Protein AF-A0A0F8ZBX7-F1 (afdb_monomer_lite)

Structure (mmCIF, N/CA/C/O backbone):
data_AF-A0A0F8ZBX7-F1
#
_entry.id   AF-A0A0F8ZBX7-F1
#
loop_
_atom_site.group_PDB
_atom_site.id
_atom_site.type_symbol
_atom_site.label_atom_id
_atom_site.label_alt_id
_atom_site.label_comp_id
_atom_site.label_asym_id
_atom_site.label_entity_id
_atom_site.label_seq_id
_atom_site.pdbx_PDB_ins_code
_atom_site.Cartn_x
_atom_site.Cartn_y
_atom_site.Cartn_z
_atom_site.occupancy
_atom_site.B_iso_or_equiv
_atom_site.auth_seq_id
_atom_site.auth_comp_id
_atom_site.auth_asym_id
_atom_site.auth_atom_id
_atom_site.pdbx_PDB_model_num
ATOM 1 N N . MET A 1 1 ? 15.650 55.118 5.422 1.00 37.81 1 MET A N 1
ATOM 2 C CA . MET A 1 1 ? 15.146 54.412 4.224 1.00 37.81 1 MET A CA 1
ATOM 3 C C . MET A 1 1 ? 16.371 54.040 3.400 1.00 37.81 1 MET A C 1
ATOM 5 O O . MET A 1 1 ? 16.973 54.941 2.852 1.00 37.81 1 MET A O 1
ATOM 9 N N . GLY A 1 2 ? 16.909 52.827 3.375 1.00 43.34 2 GLY A N 1
ATOM 10 C CA . GLY A 1 2 ? 16.413 51.526 3.805 1.00 43.34 2 GLY A CA 1
ATOM 11 C C . GLY A 1 2 ? 16.625 50.539 2.659 1.00 43.34 2 GLY A C 1
ATOM 12 O O . GLY A 1 2 ? 15.834 50.558 1.728 1.00 43.34 2 GLY A O 1
ATOM 13 N N . ASN A 1 3 ? 17.680 49.725 2.726 1.00 40.03 3 ASN A N 1
ATOM 14 C CA . ASN A 1 3 ? 17.620 48.307 2.374 1.00 40.03 3 ASN A CA 1
ATOM 15 C C . ASN A 1 3 ? 18.890 47.604 2.866 1.00 40.03 3 ASN A C 1
ATOM 17 O O . ASN A 1 3 ? 19.997 48.065 2.610 1.00 40.03 3 ASN A O 1
ATOM 21 N N . ILE A 1 4 ? 18.680 46.540 3.634 1.00 46.84 4 ILE A N 1
ATOM 22 C CA . ILE A 1 4 ? 19.690 45.673 4.238 1.00 46.84 4 ILE A CA 1
ATOM 23 C C . ILE A 1 4 ? 19.668 44.386 3.416 1.00 46.84 4 ILE A C 1
ATOM 25 O O . ILE A 1 4 ? 18.599 43.796 3.248 1.00 46.84 4 ILE A O 1
ATOM 29 N N . ASP A 1 5 ? 20.826 43.993 2.892 1.00 52.50 5 ASP A N 1
ATOM 30 C CA . ASP A 1 5 ? 21.006 42.771 2.115 1.00 52.50 5 ASP A CA 1
ATOM 31 C C . ASP A 1 5 ? 21.061 41.540 3.028 1.00 52.50 5 ASP A C 1
ATOM 33 O O . ASP A 1 5 ? 21.755 41.497 4.043 1.00 52.50 5 ASP A O 1
ATOM 37 N N . LEU A 1 6 ? 20.311 40.510 2.642 1.00 52.66 6 LEU A N 1
ATOM 38 C CA . LEU A 1 6 ? 20.063 39.281 3.402 1.00 52.66 6 LEU A CA 1
ATOM 39 C C . LEU A 1 6 ? 21.233 38.271 3.339 1.00 52.66 6 LEU A C 1
ATOM 41 O O . LEU A 1 6 ? 21.027 37.080 3.562 1.00 52.66 6 LEU A O 1
ATOM 45 N N . CYS A 1 7 ? 22.447 38.725 3.017 1.00 49.72 7 CYS A N 1
ATOM 46 C CA . CYS A 1 7 ? 23.651 37.885 2.968 1.00 49.72 7 CYS A CA 1
ATOM 47 C C . CYS A 1 7 ? 24.575 38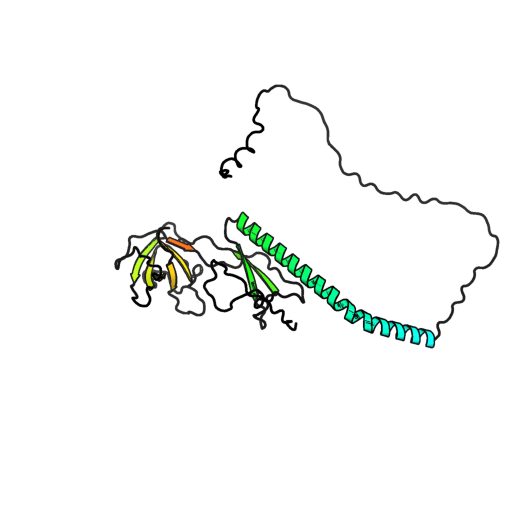.072 4.187 1.00 49.72 7 CYS A C 1
ATOM 49 O O . CYS A 1 7 ? 25.354 37.174 4.480 1.00 49.72 7 CYS A O 1
ATOM 51 N N . ASP A 1 8 ? 24.410 39.143 4.972 1.00 47.00 8 ASP A N 1
ATOM 52 C CA . ASP A 1 8 ? 25.282 39.459 6.122 1.00 47.00 8 ASP A CA 1
ATOM 53 C C . ASP A 1 8 ? 24.874 38.783 7.450 1.00 47.00 8 ASP A C 1
ATOM 55 O O . ASP A 1 8 ? 25.489 39.025 8.489 1.00 47.00 8 ASP A O 1
ATOM 59 N N . LEU A 1 9 ? 23.840 37.928 7.465 1.00 48.97 9 LEU A N 1
ATOM 60 C CA . LEU A 1 9 ? 23.312 37.339 8.712 1.00 48.97 9 LEU A CA 1
ATOM 61 C C . LEU A 1 9 ? 23.615 35.844 8.913 1.00 48.97 9 LEU A C 1
ATOM 63 O O . LEU A 1 9 ? 23.106 35.250 9.863 1.00 48.97 9 LEU A O 1
ATOM 67 N N . LEU A 1 10 ? 24.446 35.231 8.062 1.00 49.19 10 LEU A N 1
ATOM 68 C CA . LEU A 1 10 ? 24.830 33.814 8.187 1.00 49.19 10 LEU A CA 1
ATOM 69 C C . LEU A 1 10 ? 26.327 33.566 8.443 1.00 49.19 10 LEU A C 1
ATOM 71 O O . LEU A 1 10 ? 26.709 32.414 8.638 1.00 49.19 10 LEU A O 1
ATOM 75 N N . ASP A 1 11 ? 27.142 34.617 8.570 1.00 48.16 11 ASP A N 1
ATOM 76 C CA . ASP A 1 11 ? 28.596 34.495 8.776 1.00 48.16 11 ASP A CA 1
ATOM 77 C C . ASP A 1 11 ? 29.058 34.548 10.245 1.00 48.16 11 ASP A C 1
ATOM 79 O O . ASP A 1 11 ? 30.253 34.522 10.511 1.00 48.16 11 ASP A O 1
ATOM 83 N N . ASN A 1 12 ? 28.151 34.552 11.234 1.00 48.69 12 ASN A N 1
ATOM 84 C CA . ASN A 1 12 ? 28.529 34.791 12.639 1.00 48.69 12 ASN A CA 1
ATOM 85 C C . ASN A 1 12 ? 28.296 33.623 13.619 1.00 48.69 12 ASN A C 1
ATOM 87 O O . ASN A 1 12 ? 28.062 33.842 14.806 1.00 48.69 12 ASN A O 1
ATOM 91 N N . ALA A 1 13 ? 28.353 32.371 13.156 1.00 41.78 13 ALA A N 1
ATOM 92 C CA . ALA A 1 13 ? 28.231 31.211 14.055 1.00 41.78 13 ALA A CA 1
ATOM 93 C C . ALA A 1 13 ? 29.184 30.047 13.735 1.00 41.78 13 ALA A C 1
ATOM 95 O O . ALA A 1 13 ? 28.889 28.903 14.090 1.00 41.78 13 ALA A O 1
ATOM 96 N N . ARG A 1 14 ? 30.316 30.309 13.064 1.00 45.19 14 ARG A N 1
ATOM 97 C CA . ARG A 1 14 ? 31.284 29.257 12.700 1.00 45.19 14 ARG A CA 1
ATOM 98 C C . ARG A 1 14 ? 32.698 29.410 13.267 1.00 45.19 14 ARG A C 1
ATOM 100 O O . ARG A 1 14 ? 33.498 28.503 13.067 1.00 45.19 14 ARG A O 1
ATOM 107 N N . ASP A 1 15 ? 32.957 30.443 14.064 1.00 46.38 15 ASP A N 1
ATOM 108 C CA . ASP A 1 15 ? 34.272 30.682 14.664 1.00 46.38 15 ASP A CA 1
ATOM 109 C C . ASP A 1 15 ? 34.220 30.599 16.192 1.00 46.38 15 ASP A C 1
ATOM 111 O O . ASP A 1 15 ? 34.134 31.605 16.893 1.00 46.38 15 ASP A O 1
ATOM 115 N N . ALA A 1 16 ? 34.296 29.378 16.719 1.00 41.84 16 ALA A N 1
ATOM 116 C CA . ALA A 1 16 ? 34.841 29.142 18.049 1.00 41.84 16 ALA A CA 1
ATOM 117 C C . ALA A 1 16 ? 35.387 27.709 18.144 1.00 41.84 16 ALA A C 1
ATOM 119 O O . ALA A 1 16 ? 34.642 26.738 18.051 1.00 41.84 16 ALA A O 1
ATOM 120 N N . GLU A 1 17 ? 36.699 27.636 18.382 1.00 40.94 17 GLU A N 1
ATOM 121 C CA . GLU A 1 17 ? 37.431 26.515 18.991 1.00 40.94 17 GLU A CA 1
ATOM 122 C C . GLU A 1 17 ? 38.042 25.455 18.063 1.00 40.94 17 GLU A C 1
ATOM 124 O O . GLU A 1 17 ? 37.729 24.267 18.087 1.00 40.94 17 GLU A O 1
ATOM 129 N N . GLY A 1 18 ? 39.072 25.893 17.334 1.00 38.16 18 GLY A N 1
ATOM 130 C CA . GLY A 1 18 ? 40.263 25.082 17.098 1.00 38.16 18 GLY A CA 1
ATOM 131 C C . GLY A 1 18 ? 41.453 25.645 17.881 1.00 38.16 18 GLY A C 1
ATOM 132 O O . GLY A 1 18 ? 41.981 26.690 17.516 1.00 38.16 18 GLY A O 1
ATOM 133 N N . ALA A 1 19 ? 41.912 24.940 18.918 1.00 39.97 19 ALA A N 1
ATOM 134 C CA . ALA A 1 19 ? 43.270 25.076 19.448 1.00 39.97 19 ALA A CA 1
ATOM 135 C C . ALA A 1 19 ? 43.780 23.702 19.914 1.00 39.97 19 ALA A C 1
ATOM 137 O O . ALA A 1 19 ? 43.113 22.974 20.643 1.00 39.97 19 ALA A O 1
ATOM 138 N N . LYS A 1 20 ? 44.954 23.346 19.394 1.00 39.19 20 LYS A N 1
ATOM 139 C CA . LYS A 1 20 ? 45.597 22.030 19.303 1.00 39.19 20 LYS A CA 1
ATOM 140 C C . LYS A 1 20 ? 47.033 22.157 19.829 1.00 39.19 20 LYS A C 1
ATOM 142 O O . LYS A 1 20 ? 47.646 23.188 19.577 1.00 39.19 20 LYS A O 1
ATOM 147 N N . GLY A 1 21 ? 47.563 21.067 20.398 1.00 37.75 21 GLY A N 1
ATOM 148 C CA . GLY A 1 21 ? 48.988 20.856 20.745 1.00 37.75 21 GLY A CA 1
ATOM 149 C C . GLY A 1 21 ? 49.337 21.284 22.178 1.00 37.75 21 GLY A C 1
ATOM 150 O O . GLY A 1 21 ? 48.880 22.331 22.606 1.00 37.75 21 GLY A O 1
ATOM 151 N N . ASP A 1 22 ? 50.063 20.540 23.019 1.00 37.56 22 ASP A N 1
ATOM 152 C CA . ASP A 1 22 ? 51.100 19.522 22.799 1.00 37.56 22 ASP A CA 1
ATOM 153 C C . ASP A 1 22 ? 51.126 18.475 23.947 1.00 37.56 22 ASP A C 1
ATOM 155 O O . ASP A 1 22 ? 50.668 18.747 25.055 1.00 37.56 22 ASP A O 1
ATOM 159 N N . GLY A 1 23 ? 51.637 17.260 23.681 1.00 37.56 23 GLY A N 1
ATOM 160 C CA . GLY A 1 23 ? 51.857 16.182 24.679 1.00 37.56 23 GLY A CA 1
ATOM 161 C C . GLY A 1 23 ? 53.173 16.343 25.469 1.00 37.56 23 GLY A C 1
ATOM 162 O O . GLY A 1 23 ? 53.695 17.453 25.513 1.00 37.56 23 GLY A O 1
ATOM 163 N N . PRO A 1 24 ? 53.827 15.269 25.978 1.00 61.34 24 PRO A N 1
ATOM 164 C CA . PRO A 1 24 ? 53.381 13.897 26.283 1.00 61.34 24 PRO A CA 1
ATOM 165 C C . PRO A 1 24 ? 53.812 13.419 27.715 1.00 61.34 24 PRO A C 1
ATOM 167 O O . PRO A 1 24 ? 54.246 14.213 28.542 1.00 61.34 24 PRO A O 1
ATOM 170 N N . ILE A 1 25 ? 53.825 12.087 27.926 1.00 40.91 25 ILE A N 1
ATOM 171 C CA . ILE A 1 25 ? 54.633 11.278 28.883 1.00 40.91 25 ILE A CA 1
ATOM 172 C C . ILE A 1 25 ? 53.918 10.776 30.174 1.00 40.91 25 ILE A C 1
ATOM 174 O O . ILE A 1 25 ? 53.358 11.540 30.947 1.00 40.91 25 ILE A O 1
ATOM 178 N N . PHE A 1 26 ? 54.074 9.457 30.396 1.00 32.72 26 PHE A N 1
ATOM 179 C CA . PHE A 1 26 ? 53.850 8.614 31.591 1.00 32.72 26 PHE A CA 1
ATOM 180 C C . PHE A 1 26 ? 52.459 7.981 31.820 1.00 32.72 26 PHE A C 1
ATOM 182 O O . PHE A 1 26 ? 51.495 8.612 32.235 1.00 32.72 26 PHE A O 1
ATOM 189 N N . ALA A 1 27 ? 52.413 6.660 31.610 1.00 36.94 27 ALA A N 1
ATOM 190 C CA . ALA A 1 27 ? 51.566 5.715 32.346 1.00 36.94 27 ALA A CA 1
ATOM 191 C C . ALA A 1 27 ? 52.232 5.373 33.706 1.00 36.94 27 ALA A C 1
ATOM 193 O O . ALA A 1 27 ? 53.393 5.754 33.878 1.00 36.94 27 ALA A O 1
ATOM 194 N N . PRO A 1 28 ? 51.644 4.538 34.591 1.00 60.28 28 PRO A N 1
ATOM 195 C CA . PRO A 1 28 ? 50.258 4.074 34.735 1.00 60.28 28 PRO A CA 1
ATOM 196 C C . PRO A 1 28 ? 49.712 4.426 36.147 1.00 60.28 28 PRO A C 1
ATOM 198 O O . PRO A 1 28 ? 50.189 5.358 36.766 1.00 60.28 28 PRO A O 1
ATOM 201 N N . GLU A 1 29 ? 48.725 3.659 36.619 1.00 38.84 29 GLU A N 1
ATOM 202 C CA . GLU A 1 29 ? 48.416 3.298 38.015 1.00 38.84 29 GLU A CA 1
ATOM 203 C C . GLU A 1 29 ? 47.248 3.954 38.797 1.00 38.84 29 GLU A C 1
ATOM 205 O O . GLU A 1 29 ? 47.062 5.161 38.873 1.00 38.84 29 GLU A O 1
ATOM 210 N N . HIS A 1 30 ? 46.482 3.036 39.411 1.00 37.38 30 HIS A N 1
ATOM 211 C CA . HIS A 1 30 ? 45.478 3.166 40.474 1.00 37.38 30 HIS A CA 1
ATOM 212 C C . HIS A 1 30 ? 43.972 3.227 40.133 1.00 37.38 30 HIS A C 1
ATOM 214 O O . HIS A 1 30 ? 43.368 4.267 39.915 1.00 37.38 30 HIS A O 1
ATOM 220 N N . VAL A 1 31 ? 43.369 2.027 40.204 1.00 43.47 31 VAL A N 1
ATOM 221 C CA . VAL A 1 31 ? 42.306 1.644 41.161 1.00 43.47 31 VAL A CA 1
ATOM 222 C C . VAL A 1 31 ? 41.121 2.609 41.311 1.00 43.47 31 VAL A C 1
ATOM 224 O O . VAL A 1 31 ? 41.234 3.667 41.916 1.00 43.47 31 VAL A O 1
ATOM 227 N N . GLY A 1 32 ? 39.924 2.142 40.940 1.00 36.09 32 GLY A N 1
ATOM 228 C CA . GLY A 1 32 ? 38.685 2.763 41.412 1.00 36.09 32 GLY A CA 1
ATOM 229 C C . GLY A 1 32 ? 37.420 2.243 40.742 1.00 36.09 32 GLY A C 1
ATOM 230 O O . GLY A 1 32 ? 36.849 2.913 39.890 1.00 36.09 32 GLY A O 1
ATOM 231 N N . TRP A 1 33 ? 36.958 1.058 41.142 1.00 41.50 33 TRP A N 1
ATOM 232 C CA . TRP A 1 33 ? 35.615 0.568 40.819 1.00 41.50 33 TRP A CA 1
ATOM 233 C C . TRP A 1 33 ? 34.563 1.443 41.517 1.00 41.50 33 TRP A C 1
ATOM 235 O O . TRP A 1 33 ? 34.453 1.416 42.743 1.00 41.50 33 TRP A O 1
ATOM 245 N N . VAL A 1 34 ? 33.767 2.197 40.756 1.00 42.94 34 VAL A N 1
ATOM 246 C CA . VAL A 1 34 ? 32.647 2.986 41.293 1.00 42.94 34 VAL A CA 1
ATOM 247 C C . VAL A 1 34 ? 31.336 2.207 41.159 1.00 42.94 34 VAL A C 1
ATOM 249 O O . VAL A 1 34 ? 30.681 2.192 40.125 1.00 42.94 34 VAL A O 1
ATOM 252 N N . LEU A 1 35 ? 31.031 1.533 42.267 1.00 45.31 35 LEU A N 1
ATOM 253 C CA . LEU A 1 35 ? 29.769 1.514 43.017 1.00 45.31 35 LEU A CA 1
ATOM 254 C C . LEU A 1 35 ? 28.440 1.203 42.300 1.00 45.31 35 LEU A C 1
ATOM 256 O O . LEU A 1 35 ? 27.841 2.005 41.590 1.00 45.31 35 LEU A O 1
ATOM 260 N N . ALA A 1 36 ? 27.926 0.037 42.694 1.00 42.81 36 ALA A N 1
ATOM 261 C CA . ALA A 1 36 ? 26.559 -0.446 42.574 1.00 42.81 36 ALA A CA 1
ATOM 262 C C . ALA A 1 36 ? 25.505 0.447 43.277 1.00 42.81 36 ALA A C 1
ATOM 264 O O . ALA A 1 36 ? 25.799 1.066 44.305 1.00 42.81 36 ALA A O 1
ATOM 265 N N . PRO A 1 37 ? 24.237 0.432 42.821 1.00 50.53 37 PRO A N 1
ATOM 266 C CA . PRO A 1 37 ? 23.120 1.007 43.561 1.00 50.53 37 PRO A CA 1
ATOM 267 C C . PRO A 1 37 ? 22.721 0.089 44.729 1.00 50.53 37 PRO A C 1
ATOM 269 O O . PRO A 1 37 ? 22.253 -1.034 44.544 1.00 50.53 37 PRO A O 1
ATOM 272 N N . THR A 1 38 ? 22.901 0.573 45.958 1.00 49.84 38 THR A N 1
ATOM 273 C CA . THR A 1 38 ? 22.485 -0.122 47.181 1.00 49.84 38 THR A CA 1
ATOM 274 C C . THR A 1 38 ? 20.982 0.048 47.423 1.00 49.84 38 THR A C 1
ATOM 276 O O . THR A 1 38 ? 20.460 1.147 47.608 1.00 49.84 38 THR A O 1
ATOM 279 N N . LEU A 1 39 ? 20.277 -1.086 47.436 1.00 45.25 39 LEU A N 1
ATOM 280 C CA . LEU A 1 39 ? 18.898 -1.245 47.894 1.00 45.25 39 LEU A CA 1
ATOM 281 C C . LEU A 1 39 ? 18.761 -0.779 49.349 1.00 45.25 39 LEU A C 1
ATOM 283 O O . LEU A 1 39 ? 19.237 -1.427 50.281 1.00 45.25 39 LEU A O 1
ATOM 287 N N . ARG A 1 40 ? 18.060 0.336 49.564 1.00 42.91 40 ARG A N 1
ATOM 288 C CA . ARG A 1 40 ? 17.733 0.835 50.903 1.00 42.91 40 ARG A CA 1
ATOM 289 C C . ARG A 1 40 ? 16.463 0.147 51.411 1.00 42.91 40 ARG A C 1
ATOM 291 O O . ARG A 1 40 ? 15.361 0.683 51.315 1.00 42.91 40 ARG A O 1
ATOM 298 N N . ALA A 1 41 ? 16.628 -1.058 51.950 1.00 45.59 41 ALA A N 1
ATOM 299 C CA . ALA A 1 41 ? 15.594 -1.754 52.705 1.00 45.59 41 ALA A CA 1
ATOM 300 C C . ALA A 1 41 ? 15.248 -0.947 53.972 1.00 45.59 41 ALA A C 1
ATOM 302 O O . ALA A 1 41 ? 16.057 -0.808 54.890 1.00 45.59 41 ALA A O 1
ATOM 303 N N . ARG A 1 42 ? 14.037 -0.381 54.022 1.00 48.66 42 ARG A N 1
ATOM 304 C CA . ARG A 1 42 ? 13.466 0.202 55.244 1.00 48.66 42 ARG A CA 1
ATOM 305 C C . ARG A 1 42 ? 13.096 -0.935 56.200 1.00 48.66 42 ARG A C 1
ATOM 307 O O . ARG A 1 42 ? 12.020 -1.511 56.093 1.00 48.66 42 ARG A O 1
ATOM 314 N N . LEU A 1 43 ? 13.988 -1.243 57.138 1.00 51.56 43 LEU A N 1
ATOM 315 C CA . LEU A 1 43 ? 13.692 -2.097 58.287 1.00 51.56 43 LEU A CA 1
ATOM 316 C C . LEU A 1 43 ? 12.728 -1.362 59.225 1.00 51.56 43 LEU A C 1
ATOM 318 O O . LEU A 1 43 ? 13.091 -0.404 59.909 1.00 51.56 43 LEU A O 1
ATOM 322 N N . PHE A 1 44 ? 11.478 -1.810 59.227 1.00 42.25 44 PHE A N 1
ATOM 323 C CA . PHE A 1 44 ? 10.447 -1.372 60.155 1.00 42.25 44 PHE A CA 1
ATOM 324 C C . PHE A 1 44 ? 10.730 -2.014 61.523 1.00 42.25 44 PHE A C 1
ATOM 326 O O . PHE A 1 44 ? 10.589 -3.222 61.705 1.00 42.25 44 PHE A O 1
ATOM 333 N N . ARG A 1 45 ? 11.205 -1.215 62.484 1.00 50.19 45 ARG A N 1
ATOM 334 C CA . ARG A 1 45 ? 11.504 -1.650 63.855 1.00 50.19 45 ARG A CA 1
ATOM 335 C C . ARG A 1 45 ? 10.193 -1.827 64.628 1.00 50.19 45 ARG A C 1
ATOM 337 O O . ARG A 1 45 ? 9.580 -0.847 65.042 1.00 50.19 45 ARG A O 1
ATOM 344 N N . VAL A 1 46 ? 9.783 -3.076 64.835 1.00 50.38 46 VAL A N 1
ATOM 345 C CA . VAL A 1 46 ? 8.687 -3.453 65.739 1.00 50.38 46 VAL A CA 1
ATOM 346 C C . VAL A 1 46 ? 9.158 -3.266 67.184 1.00 50.38 46 VAL A C 1
ATOM 348 O O . VAL A 1 46 ? 10.155 -3.852 67.602 1.00 50.38 46 VAL A O 1
ATOM 351 N N . ARG A 1 47 ? 8.463 -2.413 67.941 1.00 54.56 47 ARG A N 1
ATOM 352 C CA . ARG A 1 47 ? 8.690 -2.182 69.373 1.00 54.56 47 ARG A CA 1
ATOM 353 C C . ARG A 1 47 ? 7.670 -3.001 70.160 1.00 54.56 47 ARG A C 1
ATOM 355 O O . ARG A 1 47 ? 6.480 -2.725 70.077 1.00 54.56 47 ARG A O 1
ATOM 362 N N . ALA A 1 48 ? 8.142 -3.993 70.910 1.00 51.78 48 ALA A N 1
ATOM 363 C CA . ALA A 1 48 ? 7.347 -4.683 71.918 1.00 51.78 48 ALA A CA 1
ATOM 364 C C . ALA A 1 48 ? 7.301 -3.836 73.202 1.00 51.78 48 ALA A C 1
ATOM 366 O O . ALA A 1 48 ? 8.339 -3.357 73.663 1.00 51.78 48 ALA A O 1
ATOM 367 N N . SER A 1 49 ? 6.113 -3.652 73.777 1.00 56.16 49 SER A N 1
ATOM 368 C CA . SER A 1 49 ? 5.922 -3.115 75.128 1.00 56.16 49 SER A CA 1
ATOM 369 C C . SER A 1 49 ? 5.035 -4.064 75.927 1.00 56.16 49 SER A C 1
ATOM 371 O O . SER A 1 49 ? 3.932 -4.393 75.495 1.00 56.16 49 SER A O 1
ATOM 373 N N . THR A 1 50 ? 5.537 -4.496 77.078 1.00 55.75 50 THR A N 1
ATOM 374 C CA . THR A 1 50 ? 4.866 -5.360 78.052 1.00 55.75 50 THR A CA 1
ATOM 375 C C . THR A 1 50 ? 3.947 -4.574 78.996 1.00 55.75 50 THR A C 1
ATOM 377 O O . THR A 1 50 ? 4.264 -3.456 79.388 1.00 55.75 50 THR A O 1
ATOM 380 N N . HIS A 1 51 ? 2.830 -5.231 79.323 1.00 51.06 51 HIS A N 1
ATOM 381 C CA . HIS A 1 51 ? 1.726 -4.993 80.269 1.00 51.06 51 HIS A CA 1
ATOM 382 C C . HIS A 1 51 ? 1.809 -3.918 81.370 1.00 51.06 51 HIS A C 1
ATOM 384 O O . HIS A 1 51 ? 2.828 -3.749 82.035 1.00 51.06 51 HIS A O 1
ATOM 390 N N . PRO A 1 52 ? 0.621 -3.383 81.718 1.00 54.28 52 PRO A N 1
ATOM 391 C CA . PRO A 1 52 ? 0.066 -3.599 83.052 1.00 54.28 52 PRO A CA 1
ATOM 392 C C . PRO A 1 52 ? -1.326 -4.264 83.051 1.00 54.28 52 PRO A C 1
ATOM 394 O O . PRO A 1 52 ? -2.026 -4.338 82.044 1.00 54.28 52 PRO A O 1
ATOM 397 N N . THR A 1 53 ? -1.635 -4.799 84.226 1.00 56.78 53 THR A N 1
ATOM 398 C CA . THR A 1 53 ? -2.710 -5.691 84.673 1.00 56.78 53 THR A CA 1
ATOM 399 C C . THR A 1 53 ? -4.143 -5.161 84.598 1.00 56.78 53 THR A C 1
ATOM 401 O O . THR A 1 53 ? -4.400 -3.960 84.644 1.00 56.78 53 THR A O 1
ATOM 404 N N . ASP A 1 54 ? -5.054 -6.136 84.566 1.00 63.56 54 ASP A N 1
ATOM 405 C CA . ASP A 1 54 ? -6.512 -6.073 84.632 1.00 63.56 54 ASP A CA 1
ATOM 406 C C . ASP A 1 54 ? -7.099 -5.017 85.578 1.00 63.56 54 ASP A C 1
ATOM 408 O O . ASP A 1 54 ? -6.946 -5.070 86.798 1.00 63.56 54 ASP A O 1
ATOM 412 N N . ALA A 1 55 ? -7.917 -4.138 85.002 1.00 54.38 55 ALA A N 1
ATOM 413 C CA . ALA A 1 55 ? -8.997 -3.457 85.696 1.00 54.38 55 ALA A CA 1
ATOM 414 C C . ALA A 1 55 ? -10.199 -3.372 84.747 1.00 54.38 55 ALA A C 1
ATOM 416 O O . ALA A 1 55 ? -10.297 -2.498 83.894 1.00 54.38 55 ALA A O 1
ATOM 417 N N . ALA A 1 56 ? -11.065 -4.376 84.878 1.00 56.38 56 ALA A N 1
ATOM 418 C CA . ALA A 1 56 ? -12.510 -4.346 84.701 1.00 56.38 56 ALA A CA 1
ATOM 419 C C . ALA A 1 56 ? -13.132 -3.258 83.797 1.00 56.38 56 ALA A C 1
ATOM 421 O O . ALA A 1 56 ? -13.094 -2.068 84.100 1.00 56.38 56 ALA A O 1
ATOM 422 N N . ARG A 1 57 ? -13.967 -3.755 82.867 1.00 50.53 57 ARG A N 1
ATOM 423 C CA . ARG A 1 57 ? -15.370 -3.339 82.637 1.00 50.53 57 ARG A CA 1
ATOM 424 C C . ARG A 1 57 ? -15.673 -2.902 81.200 1.00 50.53 57 ARG A C 1
ATOM 426 O O . ARG A 1 57 ? -15.227 -1.873 80.714 1.00 50.53 57 ARG A O 1
ATOM 433 N N . LYS A 1 58 ? -16.604 -3.673 80.624 1.00 50.19 58 LYS A N 1
ATOM 434 C CA . LYS A 1 58 ? -17.340 -3.493 79.364 1.00 50.19 58 LYS A CA 1
ATOM 435 C C . LYS A 1 58 ? -16.542 -3.778 78.090 1.00 50.19 58 LYS A C 1
ATOM 437 O O . LYS A 1 58 ? -16.275 -2.894 77.286 1.00 50.19 58 LYS A O 1
ATOM 442 N N . LEU A 1 59 ? -16.395 -5.076 77.805 1.00 56.06 59 LEU A N 1
ATOM 443 C CA . LEU A 1 59 ? -16.695 -5.569 76.460 1.00 56.06 59 LEU A CA 1
ATOM 444 C C . LEU A 1 59 ? -18.132 -5.137 76.144 1.00 56.06 59 LEU A C 1
ATOM 446 O O . LEU A 1 59 ? -19.097 -5.827 76.471 1.00 56.06 59 LEU A O 1
ATOM 450 N N . GLY A 1 60 ? -18.274 -3.932 75.597 1.00 55.41 60 GLY A N 1
ATOM 451 C CA . GLY A 1 60 ? -19.477 -3.529 74.902 1.00 55.41 60 GLY A CA 1
ATOM 452 C C . GLY A 1 60 ? -19.634 -4.500 73.749 1.00 55.41 60 GLY A C 1
ATOM 453 O O . GLY A 1 60 ? -19.040 -4.309 72.693 1.00 55.41 60 GLY A O 1
ATOM 454 N N . GLN A 1 61 ? -20.387 -5.575 73.983 1.00 62.38 61 GLN A N 1
ATOM 455 C CA . GLN A 1 61 ? -21.009 -6.338 72.921 1.00 62.38 61 GLN A CA 1
ATOM 456 C C . GLN A 1 61 ? -21.780 -5.306 72.113 1.00 62.38 61 GLN A C 1
ATOM 458 O O . GLN A 1 61 ? -22.813 -4.802 72.555 1.00 62.38 61 GLN A O 1
ATOM 463 N N . SER A 1 62 ? -21.209 -4.903 70.980 1.00 65.19 62 SER A N 1
ATOM 464 C CA . SER A 1 62 ? -21.911 -4.082 70.013 1.00 65.19 62 SER A CA 1
ATOM 465 C C . SER A 1 62 ? -23.161 -4.891 69.691 1.00 65.19 62 SER A C 1
ATOM 467 O O . SER A 1 62 ? -23.023 -6.039 69.250 1.00 65.19 62 SER A O 1
ATOM 469 N N . PRO A 1 63 ? -24.367 -4.387 69.998 1.00 64.38 63 PRO A N 1
ATOM 470 C CA . PRO A 1 63 ? -25.571 -5.139 69.716 1.00 64.38 63 PRO A CA 1
ATOM 471 C C . PRO A 1 63 ? -25.537 -5.457 68.226 1.00 64.38 63 PRO A C 1
ATOM 473 O O . PRO A 1 63 ? -25.417 -4.548 67.401 1.00 64.38 63 PRO A O 1
ATOM 476 N N . ARG A 1 64 ? -25.573 -6.750 67.881 1.00 67.69 64 ARG A N 1
ATOM 477 C CA . ARG A 1 64 ? -25.774 -7.189 66.500 1.00 67.69 64 ARG A CA 1
ATOM 478 C C . ARG A 1 64 ? -27.170 -6.715 66.110 1.00 67.69 64 ARG A C 1
ATOM 480 O O . ARG A 1 64 ? -28.156 -7.399 66.362 1.00 67.69 64 ARG A O 1
ATOM 487 N N . ARG A 1 65 ? -27.258 -5.487 65.601 1.00 73.69 65 ARG A N 1
ATOM 488 C CA . ARG A 1 65 ? -28.487 -4.917 65.057 1.00 73.69 65 ARG A CA 1
ATOM 489 C C . ARG A 1 65 ? -28.850 -5.743 63.828 1.00 73.69 65 ARG A C 1
ATOM 491 O O . ARG A 1 65 ? -28.090 -5.779 62.865 1.00 73.69 65 ARG A O 1
ATOM 498 N N . GLY A 1 66 ? -29.979 -6.440 63.901 1.00 79.19 66 GLY A N 1
ATOM 499 C CA . GLY A 1 66 ? -30.598 -7.038 62.726 1.00 79.19 66 GLY A CA 1
ATOM 500 C C . GLY A 1 66 ? -31.048 -5.926 61.783 1.00 79.19 66 GLY A C 1
ATOM 501 O O . GLY A 1 66 ? -31.654 -4.954 62.229 1.00 79.19 66 GLY A O 1
ATOM 502 N N . VAL A 1 67 ? -30.711 -6.056 60.502 1.00 81.69 67 VAL A N 1
ATOM 503 C CA . VAL A 1 67 ? -31.146 -5.137 59.444 1.00 81.69 67 VAL A CA 1
ATOM 504 C C . VAL A 1 67 ? -32.585 -5.493 59.082 1.00 81.69 67 VAL A C 1
ATOM 506 O O . VAL A 1 67 ? -32.914 -6.672 58.938 1.00 81.69 67 VAL A O 1
ATOM 509 N N . THR A 1 68 ? -33.459 -4.498 58.966 1.00 92.56 68 THR A N 1
ATOM 510 C CA . THR A 1 68 ? -34.868 -4.753 58.627 1.00 92.56 68 THR A CA 1
ATOM 511 C C . THR A 1 68 ? -35.040 -4.980 57.118 1.00 92.56 68 THR A C 1
ATOM 513 O O . THR A 1 68 ? -34.306 -4.414 56.309 1.00 92.56 68 THR A O 1
ATOM 516 N N . LEU A 1 69 ? -36.027 -5.792 56.711 1.00 91.81 69 LEU A N 1
ATOM 517 C CA . LEU A 1 69 ? -36.345 -6.029 55.288 1.00 91.81 69 LEU A CA 1
ATOM 518 C C . LEU A 1 69 ? -36.621 -4.720 54.527 1.00 91.81 69 LEU A C 1
ATOM 520 O O . LEU A 1 69 ? -36.202 -4.572 53.382 1.00 91.81 69 LEU A O 1
ATOM 524 N N . ILE A 1 70 ? -37.290 -3.763 55.181 1.00 94.88 70 ILE A N 1
ATOM 525 C CA . ILE A 1 70 ? -37.591 -2.442 54.616 1.00 94.88 70 ILE A CA 1
ATOM 526 C C . ILE A 1 70 ? -36.316 -1.613 54.399 1.00 94.88 70 ILE A C 1
ATOM 528 O O . ILE A 1 70 ? -36.181 -0.959 53.370 1.00 94.88 70 ILE A O 1
ATOM 532 N N . GLU A 1 71 ? -35.354 -1.680 55.320 1.00 93.50 71 GLU A N 1
ATOM 533 C CA . GLU A 1 71 ? -34.077 -0.969 55.214 1.00 93.50 71 GLU A CA 1
ATOM 534 C C . GLU A 1 71 ? -33.247 -1.512 54.049 1.00 93.50 71 GLU A C 1
ATOM 536 O O . GLU A 1 71 ? -32.735 -0.736 53.244 1.00 93.50 71 GLU A O 1
ATOM 541 N N . LEU A 1 72 ? -33.216 -2.838 53.872 1.00 93.56 72 LEU A N 1
ATOM 542 C CA . LEU A 1 72 ? -32.585 -3.450 52.704 1.00 93.56 72 LEU A CA 1
ATOM 543 C C . LEU A 1 72 ? -33.293 -3.044 51.398 1.00 93.56 72 LEU A C 1
ATOM 545 O O . LEU A 1 72 ? -32.613 -2.719 50.426 1.00 93.56 72 LEU A O 1
ATOM 549 N N . LEU A 1 73 ? -34.634 -3.010 51.376 1.00 94.69 73 LEU A N 1
ATOM 550 C CA . LEU A 1 73 ? -35.427 -2.632 50.197 1.00 94.69 73 LEU A CA 1
ATOM 551 C C . LEU A 1 73 ? -35.159 -1.184 49.766 1.00 94.69 73 LEU A C 1
ATOM 553 O O . LEU A 1 73 ? -34.940 -0.913 48.584 1.00 94.69 73 LEU A O 1
ATOM 557 N N . VAL A 1 74 ? -35.125 -0.253 50.718 1.00 96.44 74 VAL A N 1
ATOM 558 C CA . VAL A 1 74 ? -34.817 1.152 50.431 1.00 96.44 74 VAL A CA 1
ATOM 559 C C . VAL A 1 74 ? -33.387 1.283 49.905 1.00 96.44 74 VAL A C 1
ATOM 561 O O . VAL A 1 74 ? -33.178 1.935 48.883 1.00 96.44 74 VAL A O 1
ATOM 564 N N . VAL A 1 75 ? -32.411 0.604 50.516 1.00 96.69 75 VAL A N 1
ATOM 565 C CA . VAL A 1 75 ? -31.011 0.643 50.064 1.00 96.69 75 VAL A CA 1
ATOM 566 C C . VAL A 1 75 ? -30.869 0.132 48.632 1.00 96.69 75 VAL A C 1
ATOM 568 O O . VAL A 1 75 ? -30.295 0.834 47.801 1.00 96.69 75 VAL A O 1
ATOM 571 N N . ILE A 1 76 ? -31.423 -1.040 48.301 1.00 96.50 76 ILE A N 1
ATOM 572 C CA . ILE A 1 76 ? -31.332 -1.558 46.927 1.00 96.50 76 ILE A CA 1
ATOM 573 C C . ILE A 1 76 ? -32.059 -0.647 45.931 1.00 96.50 76 ILE A C 1
ATOM 575 O O . ILE A 1 76 ? -31.574 -0.484 44.814 1.00 96.50 76 ILE A O 1
ATOM 579 N N . SER A 1 77 ? -33.163 0.001 46.328 1.00 97.44 77 SER A N 1
ATOM 580 C CA . SER A 1 77 ? -33.880 0.946 45.461 1.00 97.44 77 SER A CA 1
ATOM 581 C C . SER A 1 77 ? -33.049 2.200 45.159 1.00 97.44 77 SER A C 1
ATOM 583 O O . SER A 1 77 ? -32.988 2.637 44.010 1.00 97.44 77 SER A O 1
ATOM 585 N N . ILE A 1 78 ? -32.327 2.729 46.154 1.00 97.38 78 ILE A N 1
ATOM 586 C CA . ILE A 1 78 ? -31.434 3.881 45.983 1.00 97.38 78 ILE A CA 1
ATOM 587 C C . ILE A 1 78 ? -30.212 3.484 45.148 1.00 97.38 78 ILE A C 1
ATOM 589 O O . ILE A 1 78 ? -29.821 4.224 44.247 1.00 97.38 78 ILE A O 1
ATOM 593 N N . LEU A 1 79 ? -29.628 2.304 45.388 1.00 97.50 79 LEU A N 1
ATOM 594 C CA . LEU A 1 79 ? -28.509 1.798 44.587 1.00 97.50 79 LEU A CA 1
ATOM 595 C C . LEU A 1 79 ? -28.905 1.605 43.118 1.00 97.50 79 LEU A C 1
ATOM 597 O O . LEU A 1 79 ? -28.149 2.003 42.233 1.00 97.50 79 LEU A O 1
ATOM 601 N N . MET A 1 80 ? -30.097 1.059 42.854 1.00 97.62 80 MET A N 1
ATOM 602 C CA . MET A 1 80 ? -30.653 0.930 41.502 1.00 97.62 80 MET A CA 1
ATOM 603 C C . MET A 1 80 ? -30.831 2.300 40.837 1.00 97.62 80 MET A C 1
ATOM 605 O O . MET A 1 80 ? -30.440 2.475 39.684 1.00 97.62 80 MET A O 1
ATOM 609 N N . LEU A 1 81 ? -31.357 3.288 41.569 1.00 97.25 81 LEU A N 1
ATOM 610 C CA . LEU A 1 81 ? -31.539 4.649 41.061 1.00 97.25 81 LEU A CA 1
ATOM 611 C C . LEU A 1 81 ? -30.200 5.316 40.708 1.00 97.25 81 LEU A C 1
ATOM 613 O O . LEU A 1 81 ? -30.065 5.902 39.635 1.00 97.25 81 LEU A O 1
ATOM 617 N N . ILE A 1 82 ? -29.190 5.191 41.575 1.00 97.50 82 ILE A N 1
ATOM 618 C CA . ILE A 1 82 ? -27.849 5.735 41.319 1.00 97.50 82 ILE A CA 1
ATOM 619 C C . ILE A 1 82 ? -27.207 5.031 40.118 1.00 97.50 82 ILE A C 1
ATOM 621 O O . ILE A 1 82 ? -26.670 5.697 39.232 1.00 97.50 82 ILE A O 1
ATOM 625 N N . ALA A 1 83 ? -27.284 3.698 40.049 1.00 95.56 83 ALA A N 1
ATOM 626 C CA . ALA A 1 83 ? -26.723 2.924 38.945 1.00 95.56 83 ALA A CA 1
ATOM 627 C C . ALA A 1 83 ? -27.358 3.297 37.594 1.00 95.56 83 ALA A C 1
ATOM 629 O O . ALA A 1 83 ? -26.638 3.434 36.601 1.00 95.56 83 ALA A O 1
ATOM 630 N N . ALA A 1 84 ? -28.675 3.532 37.565 1.00 96.00 84 ALA A N 1
ATOM 631 C CA . ALA A 1 84 ? -29.400 3.931 36.360 1.00 96.00 84 ALA A CA 1
ATOM 632 C C . ALA A 1 84 ? -28.872 5.243 35.749 1.00 96.00 84 ALA A C 1
ATOM 634 O O . ALA A 1 84 ? -28.830 5.374 34.526 1.00 96.00 84 ALA A O 1
ATOM 635 N N . VAL A 1 85 ? -28.416 6.189 36.578 1.00 95.06 85 VAL A N 1
ATOM 636 C CA . VAL A 1 85 ? -27.846 7.468 36.117 1.00 95.06 85 VAL A CA 1
ATOM 637 C C . VAL A 1 85 ? -26.336 7.365 35.867 1.00 95.06 85 VAL A C 1
ATOM 639 O O . VAL A 1 85 ? -25.821 7.948 34.912 1.00 95.06 85 VAL A O 1
ATOM 642 N N . ALA A 1 86 ? -25.609 6.600 36.683 1.00 93.25 86 ALA A N 1
ATOM 643 C CA . ALA A 1 86 ? -24.153 6.503 36.600 1.00 93.25 86 ALA A CA 1
ATOM 644 C C . ALA A 1 86 ? -23.661 5.776 35.332 1.00 93.25 86 ALA A C 1
ATOM 646 O O . ALA A 1 86 ? -22.711 6.227 34.690 1.00 93.25 86 ALA A O 1
ATOM 647 N N . VAL A 1 87 ? -24.309 4.673 34.936 1.00 92.69 87 VAL A N 1
ATOM 648 C CA . VAL A 1 87 ? -23.883 3.848 33.788 1.00 92.69 87 VAL A CA 1
ATOM 649 C C . VAL A 1 87 ? -23.839 4.620 32.456 1.00 92.69 87 VAL A C 1
ATOM 651 O O . VAL A 1 87 ? -22.794 4.580 31.796 1.00 92.69 87 VAL A O 1
ATOM 654 N N . PRO A 1 88 ? -24.899 5.330 32.013 1.00 88.69 88 PRO A N 1
ATOM 655 C CA . PRO A 1 88 ? -24.844 6.082 30.758 1.00 88.69 88 PRO A CA 1
ATOM 656 C C . PRO A 1 88 ? -23.820 7.226 30.802 1.00 88.69 88 PRO A C 1
ATOM 658 O O . PRO A 1 88 ? -23.179 7.496 29.786 1.00 88.69 88 PRO A O 1
ATOM 661 N N . ALA A 1 89 ? -23.589 7.837 31.970 1.00 86.94 89 ALA A N 1
ATOM 662 C CA . ALA A 1 89 ? -22.624 8.925 32.135 1.00 86.94 89 ALA A CA 1
ATOM 663 C C . ALA A 1 89 ? -21.156 8.482 31.960 1.00 86.94 89 ALA A C 1
ATOM 665 O O . ALA A 1 89 ? -20.309 9.279 31.558 1.00 86.94 89 ALA A O 1
ATOM 666 N N . MET A 1 90 ? -20.837 7.207 32.213 1.00 87.75 90 MET A N 1
ATOM 667 C CA . MET A 1 90 ? -19.469 6.680 32.089 1.00 87.75 90 MET A CA 1
ATOM 668 C C . MET A 1 90 ? -19.062 6.318 30.649 1.00 87.75 90 MET A C 1
ATOM 670 O O . MET A 1 90 ? -17.867 6.294 30.344 1.00 87.75 90 MET A O 1
ATOM 674 N N . ARG A 1 91 ? -20.019 6.060 29.745 1.00 83.62 91 ARG A N 1
ATOM 675 C CA . ARG A 1 91 ? -19.752 5.669 28.344 1.00 83.62 91 ARG A CA 1
ATOM 676 C C . ARG A 1 91 ? -18.861 6.655 27.563 1.00 83.62 91 ARG A C 1
ATOM 678 O O . ARG A 1 91 ? -17.851 6.202 27.022 1.00 83.62 91 ARG A O 1
ATOM 685 N N . PRO A 1 92 ? -19.141 7.976 27.519 1.00 81.88 92 PRO A N 1
ATOM 686 C CA . PRO A 1 92 ? -18.335 8.911 26.724 1.00 81.88 92 PRO A CA 1
ATOM 687 C C . PRO A 1 92 ? -16.883 9.026 27.214 1.00 81.88 92 PRO A C 1
ATOM 689 O O . PRO A 1 92 ? -15.967 9.243 26.420 1.00 81.88 92 PRO A O 1
ATOM 692 N N . ALA A 1 93 ? -16.643 8.831 28.515 1.00 81.19 93 ALA A N 1
ATOM 693 C CA . ALA A 1 93 ? -15.297 8.865 29.078 1.00 81.19 93 ALA A CA 1
ATOM 694 C C . ALA A 1 93 ? -14.430 7.687 28.598 1.00 81.19 93 ALA A C 1
ATOM 696 O O . ALA A 1 93 ? -13.222 7.856 28.407 1.00 81.19 93 ALA A O 1
ATOM 697 N N . LEU A 1 94 ? -15.033 6.511 28.393 1.00 83.50 94 LEU A N 1
ATOM 698 C CA . LEU A 1 94 ? -14.346 5.332 27.862 1.00 83.50 94 LEU A CA 1
ATOM 699 C C . LEU A 1 94 ? -14.063 5.474 26.364 1.00 83.50 94 LEU A C 1
ATOM 701 O O . LEU A 1 94 ? -12.949 5.181 25.935 1.00 83.50 94 LEU A O 1
ATOM 705 N N . GLU A 1 95 ? -15.016 5.998 25.594 1.00 86.31 95 GLU A N 1
ATOM 706 C CA . GLU A 1 95 ? -14.847 6.204 24.151 1.00 86.31 95 GLU A CA 1
ATOM 707 C C . GLU A 1 95 ? -13.720 7.200 23.847 1.00 86.31 95 GLU A C 1
ATOM 709 O O . GLU A 1 95 ? -12.798 6.916 23.083 1.00 86.31 95 GLU A O 1
ATOM 714 N N . GLY A 1 96 ? -13.681 8.323 24.572 1.00 86.50 96 GLY A N 1
ATOM 715 C CA . GLY A 1 96 ? -12.589 9.284 24.440 1.00 86.50 96 GLY A CA 1
ATOM 716 C C . GLY A 1 96 ? -11.211 8.701 24.784 1.00 86.50 96 GLY A C 1
ATOM 717 O O . GLY A 1 96 ? -10.207 9.132 24.217 1.00 86.50 96 GLY A O 1
ATOM 718 N N . ARG A 1 97 ? -11.125 7.723 25.702 1.00 88.88 97 ARG A N 1
ATOM 719 C CA . ARG A 1 97 ? -9.858 7.026 25.997 1.00 88.88 97 ARG A CA 1
ATOM 720 C C . ARG A 1 97 ? -9.429 6.151 24.823 1.00 88.88 97 ARG A C 1
ATOM 722 O O . ARG A 1 97 ? -8.284 6.270 24.397 1.00 88.88 97 ARG A O 1
ATOM 729 N N . ARG A 1 98 ? -10.351 5.369 24.256 1.00 88.62 98 ARG A N 1
ATOM 730 C CA . ARG A 1 98 ? -10.085 4.485 23.110 1.00 88.62 98 ARG A CA 1
ATOM 731 C C . ARG A 1 98 ? -9.613 5.254 21.882 1.00 88.62 98 ARG A C 1
ATOM 733 O O . ARG A 1 98 ? -8.610 4.877 21.285 1.00 88.62 98 ARG A O 1
ATOM 740 N N . ILE A 1 99 ? -10.262 6.372 21.555 1.00 90.50 99 ILE A N 1
ATOM 741 C CA . ILE A 1 99 ? -9.863 7.223 20.423 1.00 90.50 99 ILE A CA 1
ATOM 742 C C . ILE A 1 99 ? -8.437 7.760 20.616 1.00 90.50 99 ILE A C 1
ATOM 744 O O . ILE A 1 99 ? -7.627 7.732 19.690 1.00 90.50 99 ILE A O 1
ATOM 748 N N . ARG A 1 100 ? -8.084 8.209 21.830 1.00 91.81 100 ARG A N 1
ATOM 749 C CA . ARG A 1 100 ? -6.723 8.691 22.131 1.00 91.81 100 ARG A CA 1
ATOM 750 C C . ARG A 1 100 ? -5.678 7.580 22.070 1.00 91.81 100 ARG A C 1
ATOM 752 O O . ARG A 1 100 ? -4.566 7.824 21.605 1.00 91.81 100 ARG A O 1
ATOM 759 N N . GLU A 1 101 ? -6.017 6.384 22.540 1.00 93.50 101 GLU A N 1
ATOM 760 C CA . GLU A 1 101 ? -5.149 5.207 22.452 1.00 93.50 101 GLU A CA 1
ATOM 761 C C . GLU A 1 101 ? -4.910 4.802 20.993 1.00 93.50 101 GLU A C 1
ATOM 763 O O . GLU A 1 101 ? -3.759 4.615 20.599 1.00 93.50 101 GLU A O 1
ATOM 768 N N . ALA A 1 102 ? -5.963 4.767 20.171 1.00 93.75 102 ALA A N 1
ATOM 769 C CA . ALA A 1 102 ? -5.870 4.497 18.739 1.00 93.75 102 ALA A CA 1
ATOM 770 C C . ALA A 1 102 ? -5.010 5.545 18.013 1.00 93.75 102 ALA A C 1
ATOM 772 O O . ALA A 1 102 ? -4.079 5.186 17.296 1.00 93.75 102 ALA A O 1
ATOM 773 N N . ALA A 1 103 ? -5.247 6.838 18.259 1.00 94.25 103 ALA A N 1
ATOM 774 C CA . ALA A 1 103 ? -4.455 7.920 17.673 1.00 94.25 103 ALA A CA 1
ATOM 775 C C . ALA A 1 103 ? -2.971 7.834 18.064 1.00 94.25 103 ALA A C 1
ATOM 777 O O . ALA A 1 103 ? -2.089 7.996 17.219 1.00 94.25 103 ALA A O 1
ATOM 778 N N . ARG A 1 104 ? -2.678 7.522 19.335 1.00 95.25 104 ARG A N 1
ATOM 779 C CA . ARG A 1 104 ? -1.302 7.301 19.799 1.00 95.25 104 ARG A CA 1
ATOM 780 C C . ARG A 1 104 ? -0.663 6.118 19.075 1.00 95.25 104 ARG A C 1
ATOM 782 O O . ARG A 1 104 ? 0.476 6.240 18.636 1.00 95.25 104 ARG A O 1
ATOM 789 N N . ALA A 1 105 ? -1.377 5.002 18.946 1.00 95.31 105 ALA A N 1
ATOM 790 C CA . ALA A 1 105 ? -0.869 3.815 18.269 1.00 95.31 105 ALA A CA 1
ATOM 791 C C . ALA A 1 105 ? -0.549 4.094 16.790 1.00 95.31 105 ALA A C 1
ATOM 793 O O . ALA A 1 105 ? 0.527 3.724 16.326 1.00 95.31 105 ALA A O 1
ATOM 794 N N . ILE A 1 106 ? -1.427 4.815 16.083 1.00 95.56 106 ILE A N 1
ATOM 795 C CA . ILE A 1 106 ? -1.206 5.236 14.691 1.00 95.56 106 ILE A CA 1
ATOM 796 C C . ILE A 1 106 ? 0.033 6.130 14.580 1.00 95.56 106 ILE A C 1
ATOM 798 O O . ILE A 1 106 ? 0.896 5.876 13.744 1.00 95.56 106 ILE A O 1
ATOM 802 N N . ASN A 1 107 ? 0.163 7.136 15.450 1.00 95.81 107 ASN A N 1
ATOM 803 C CA . ASN A 1 107 ? 1.309 8.045 15.428 1.00 95.81 107 ASN A CA 1
ATOM 804 C C . ASN A 1 107 ? 2.639 7.308 15.662 1.00 95.81 107 ASN A C 1
ATOM 806 O O . ASN A 1 107 ? 3.620 7.545 14.961 1.00 95.81 107 ASN A O 1
ATOM 810 N N . VAL A 1 108 ? 2.660 6.367 16.612 1.00 96.56 108 VAL A N 1
ATOM 811 C CA . VAL A 1 108 ? 3.827 5.502 16.842 1.00 96.56 108 VAL A CA 1
ATOM 812 C C . VAL A 1 108 ? 4.128 4.663 15.599 1.00 96.56 108 VAL A C 1
ATOM 814 O O . VAL A 1 108 ? 5.285 4.556 15.204 1.00 96.56 108 VAL A O 1
ATOM 817 N N . TYR A 1 109 ? 3.106 4.108 14.946 1.00 96.44 109 TYR A N 1
ATOM 818 C CA . TYR A 1 109 ? 3.288 3.274 13.758 1.00 96.44 109 TYR A CA 1
ATOM 819 C C . TYR A 1 109 ? 3.842 4.051 12.559 1.00 96.44 109 TYR A C 1
ATOM 821 O O . TYR A 1 109 ? 4.727 3.546 11.868 1.00 96.44 109 TYR A O 1
ATOM 829 N N . PHE A 1 110 ? 3.398 5.294 12.349 1.00 95.81 110 PHE A N 1
ATOM 830 C CA . PHE A 1 110 ? 4.002 6.187 11.356 1.00 95.81 110 PHE A CA 1
ATOM 831 C C . PHE A 1 110 ? 5.456 6.519 11.687 1.00 95.81 110 PHE A C 1
ATOM 833 O O . PHE A 1 110 ? 6.291 6.498 10.787 1.00 95.81 110 PHE A O 1
ATOM 840 N N . GLY A 1 111 ? 5.786 6.734 12.964 1.00 95.94 111 GLY A N 1
ATOM 841 C CA . GLY A 1 111 ? 7.173 6.911 13.398 1.00 95.94 111 GLY A CA 1
ATOM 842 C C . GLY A 1 111 ? 8.057 5.704 13.062 1.00 95.94 111 GLY A C 1
ATOM 843 O O . GLY A 1 111 ? 9.175 5.877 12.582 1.00 95.94 111 GLY A O 1
ATOM 844 N N . VAL A 1 112 ? 7.545 4.478 13.230 1.00 95.25 112 VAL A N 1
ATOM 845 C CA . VAL A 1 112 ? 8.267 3.257 12.827 1.00 95.25 112 VAL A CA 1
ATOM 846 C C . VAL A 1 112 ? 8.446 3.194 11.307 1.00 95.25 112 VAL A C 1
ATOM 848 O O . VAL A 1 112 ? 9.548 2.913 10.845 1.00 95.25 112 VAL A O 1
ATOM 851 N N . ALA A 1 113 ? 7.402 3.484 10.524 1.00 94.88 113 ALA A N 1
ATOM 852 C CA . ALA A 1 113 ? 7.493 3.499 9.061 1.00 94.88 113 ALA A CA 1
ATOM 853 C C . ALA A 1 113 ? 8.504 4.548 8.557 1.00 94.88 113 ALA A C 1
ATOM 855 O O . ALA A 1 113 ? 9.308 4.260 7.673 1.00 94.88 113 ALA A O 1
ATOM 856 N N . GLN A 1 114 ? 8.518 5.738 9.164 1.00 95.62 114 GLN A N 1
ATOM 857 C CA . GLN A 1 114 ? 9.487 6.790 8.858 1.00 95.62 114 GLN A CA 1
ATOM 858 C C . GLN A 1 114 ? 10.915 6.378 9.235 1.00 95.62 114 GLN A C 1
ATOM 860 O O . GLN A 1 114 ? 11.836 6.577 8.444 1.00 95.62 114 GLN A O 1
ATOM 865 N N . GLY A 1 115 ? 11.104 5.774 10.411 1.00 95.12 115 GLY A N 1
ATOM 866 C CA . GLY A 1 115 ? 12.399 5.234 10.824 1.00 95.12 115 GLY A CA 1
ATOM 867 C C . GLY A 1 115 ? 12.914 4.178 9.846 1.00 95.12 115 GLY A C 1
ATOM 868 O O . GLY A 1 115 ? 14.091 4.186 9.491 1.00 95.12 115 GLY A O 1
ATOM 869 N N . GLU A 1 116 ? 12.026 3.324 9.335 1.00 92.38 116 GLU A N 1
ATOM 870 C CA . GLU A 1 116 ? 12.375 2.328 8.324 1.00 92.38 116 GLU A CA 1
ATOM 871 C C . GLU A 1 116 ? 12.731 2.964 6.974 1.00 92.38 116 GLU A C 1
ATOM 873 O O . GLU A 1 116 ? 13.684 2.525 6.326 1.00 92.38 116 GLU A O 1
ATOM 878 N N . ALA A 1 117 ? 12.041 4.037 6.572 1.00 93.31 117 ALA A N 1
ATOM 879 C CA . ALA A 1 117 ? 12.397 4.791 5.371 1.00 93.31 117 ALA A CA 1
ATOM 880 C C . ALA A 1 117 ? 13.806 5.397 5.470 1.00 93.31 117 ALA A C 1
ATOM 882 O O . ALA A 1 117 ? 14.613 5.273 4.549 1.00 93.31 117 ALA A O 1
ATOM 883 N N . MET A 1 118 ? 14.127 6.003 6.619 1.00 95.38 118 MET A N 1
ATOM 884 C CA . MET A 1 118 ? 15.447 6.580 6.888 1.00 95.38 118 MET A CA 1
ATOM 885 C C . MET A 1 118 ? 16.540 5.508 6.927 1.00 95.38 118 MET A C 1
ATOM 887 O O . MET A 1 118 ? 17.607 5.696 6.351 1.00 95.38 118 MET A O 1
ATOM 891 N N . ARG A 1 119 ? 16.268 4.368 7.572 1.00 94.00 119 ARG A N 1
ATOM 892 C CA . ARG A 1 119 ? 17.222 3.260 7.717 1.00 94.00 119 ARG A CA 1
ATOM 893 C C . ARG A 1 119 ? 17.520 2.567 6.391 1.00 94.00 119 ARG A C 1
ATOM 895 O O . ARG A 1 119 ? 18.667 2.227 6.123 1.00 94.00 119 ARG A O 1
ATOM 902 N N . SER A 1 120 ? 16.488 2.325 5.586 1.00 90.69 120 SER A N 1
ATOM 903 C CA . SER A 1 120 ? 16.621 1.656 4.288 1.00 90.69 120 SER A CA 1
ATOM 904 C C . SER A 1 120 ? 17.046 2.600 3.161 1.00 90.69 120 SER A C 1
ATOM 906 O O . SER A 1 120 ? 17.399 2.128 2.081 1.00 90.69 120 SER A O 1
ATOM 908 N N . GLY A 1 121 ? 17.004 3.919 3.388 1.00 90.50 121 GLY A N 1
ATOM 909 C CA . GLY A 1 121 ? 17.227 4.929 2.353 1.00 90.50 121 GLY A CA 1
ATOM 910 C C . GLY A 1 121 ? 16.149 4.911 1.266 1.00 90.50 121 GLY A C 1
ATOM 911 O O . GLY A 1 121 ? 16.406 5.317 0.134 1.00 90.50 121 GLY A O 1
ATOM 912 N N . ARG A 1 122 ? 14.956 4.388 1.575 1.00 88.25 122 ARG A N 1
ATOM 913 C CA . ARG A 1 122 ? 13.877 4.164 0.610 1.00 88.25 122 ARG A CA 1
ATOM 914 C C . ARG A 1 122 ? 12.539 4.670 1.107 1.00 88.25 122 ARG A C 1
ATOM 916 O O . ARG A 1 122 ? 12.298 4.660 2.308 1.00 88.25 122 ARG A O 1
ATOM 923 N N . PRO A 1 123 ? 11.615 5.027 0.204 1.00 89.88 123 PRO A N 1
ATOM 924 C CA . PRO A 1 123 ? 10.251 5.323 0.605 1.00 89.88 123 PRO A CA 1
ATOM 925 C C . PRO A 1 123 ? 9.604 4.119 1.311 1.00 89.88 123 PRO A C 1
ATOM 927 O O . PRO A 1 123 ? 9.568 3.006 0.780 1.00 89.88 123 PRO A O 1
ATOM 930 N N . CYS A 1 124 ? 9.076 4.371 2.507 1.00 92.12 124 CYS A N 1
ATOM 931 C CA . CYS A 1 124 ? 8.213 3.465 3.258 1.00 92.12 124 CYS A CA 1
ATOM 932 C C . CYS A 1 124 ? 6.882 4.180 3.509 1.00 92.12 124 CYS A C 1
ATOM 934 O O . CYS A 1 124 ? 6.858 5.370 3.826 1.00 92.12 124 CYS A O 1
ATOM 936 N N . GLY A 1 125 ? 5.780 3.460 3.344 1.00 92.06 125 GLY A N 1
ATOM 937 C CA . GLY A 1 125 ? 4.424 3.950 3.549 1.00 92.06 125 GLY A CA 1
ATOM 938 C C . GLY A 1 125 ? 3.640 3.070 4.512 1.00 92.06 125 GLY A C 1
ATOM 939 O O . GLY A 1 125 ? 4.142 2.080 5.046 1.00 92.06 125 GLY A O 1
ATOM 940 N N . VAL A 1 126 ? 2.375 3.423 4.718 1.00 93.50 126 VAL A N 1
ATOM 941 C CA . VAL A 1 126 ? 1.436 2.624 5.505 1.00 93.50 126 VAL A CA 1
ATOM 942 C C . VAL A 1 126 ? 0.152 2.432 4.712 1.00 93.50 126 VAL A C 1
ATOM 944 O O . VAL A 1 126 ? -0.478 3.390 4.277 1.00 93.50 126 VAL A O 1
ATOM 947 N N . ILE A 1 127 ? -0.228 1.175 4.533 1.00 92.19 127 ILE A N 1
ATOM 948 C CA . ILE A 1 127 ? -1.471 0.738 3.913 1.00 92.19 127 ILE A CA 1
ATOM 949 C C . ILE A 1 127 ? -2.541 0.664 4.996 1.00 92.19 127 ILE A C 1
ATOM 951 O O . ILE A 1 127 ? -2.375 -0.024 6.005 1.00 92.19 127 ILE A O 1
ATOM 955 N N . LEU A 1 128 ? -3.656 1.346 4.751 1.00 92.44 128 LEU A N 1
ATOM 956 C CA . LEU A 1 128 ? -4.878 1.223 5.533 1.00 92.44 128 LEU A CA 1
ATOM 957 C C . LEU A 1 128 ? -5.718 0.101 4.918 1.00 92.44 128 LEU A C 1
ATOM 959 O O . LEU A 1 128 ? -6.268 0.254 3.826 1.00 92.44 128 LEU A O 1
ATOM 963 N N . GLN A 1 129 ? -5.789 -1.046 5.587 1.00 91.06 129 GLN A N 1
ATOM 964 C CA . GLN A 1 129 ? -6.574 -2.171 5.096 1.00 91.06 129 GLN A CA 1
ATOM 965 C C . GLN A 1 129 ? -8.050 -1.961 5.433 1.00 91.06 129 GLN A C 1
ATOM 967 O O . GLN A 1 129 ? -8.431 -1.806 6.598 1.00 91.06 129 GLN A O 1
ATOM 972 N N . ARG A 1 130 ? -8.869 -1.982 4.381 1.00 88.56 130 ARG A N 1
ATOM 973 C CA . ARG A 1 130 ? -10.322 -1.869 4.471 1.00 88.56 130 ARG A CA 1
ATOM 974 C C . ARG A 1 130 ? -10.913 -3.067 5.203 1.00 88.56 130 ARG A C 1
ATOM 976 O O . ARG A 1 130 ? -10.458 -4.197 5.022 1.00 88.56 130 ARG A O 1
ATOM 983 N N . VAL A 1 131 ? -11.930 -2.803 6.012 1.00 88.12 131 VAL A N 1
ATOM 984 C CA . VAL A 1 131 ? -12.711 -3.842 6.682 1.00 88.12 131 VAL A CA 1
ATOM 985 C C . VAL A 1 131 ? -13.676 -4.469 5.678 1.00 88.12 131 VAL A C 1
ATOM 987 O O . VAL A 1 131 ? -14.304 -3.773 4.877 1.00 88.12 131 VAL A O 1
ATOM 990 N N . GLU A 1 132 ? -13.795 -5.793 5.714 1.00 86.88 132 GLU A N 1
ATOM 991 C CA . GLU A 1 132 ? -14.742 -6.523 4.875 1.00 86.88 132 GLU A CA 1
ATOM 992 C C . GLU A 1 132 ? -16.185 -6.102 5.203 1.00 86.88 132 GLU A C 1
ATOM 994 O O . GLU A 1 132 ? -16.562 -5.978 6.367 1.00 86.88 132 GLU A O 1
ATOM 999 N N . GLY A 1 133 ? -16.978 -5.797 4.173 1.00 86.69 133 GLY A N 1
ATOM 1000 C CA . GLY A 1 133 ? -18.339 -5.268 4.325 1.00 86.69 133 GLY A CA 1
ATOM 1001 C C . GLY A 1 133 ? -18.437 -3.779 4.699 1.00 86.69 133 GLY A C 1
ATOM 1002 O O . GLY A 1 133 ? -19.513 -3.203 4.568 1.00 86.69 133 GLY A O 1
ATOM 1003 N N . LEU A 1 134 ? -17.337 -3.127 5.101 1.00 86.81 134 LEU A N 1
ATOM 1004 C CA . LEU A 1 134 ? -17.289 -1.700 5.454 1.00 86.81 134 LEU A CA 1
ATOM 1005 C C . LEU A 1 134 ? -16.077 -1.020 4.785 1.00 86.81 134 LEU A C 1
ATOM 1007 O O . LEU A 1 134 ? -15.110 -0.658 5.463 1.00 86.81 134 LEU A O 1
ATOM 1011 N N . PRO A 1 135 ? -16.099 -0.819 3.451 1.00 84.50 135 PRO A N 1
ATOM 1012 C CA . PRO A 1 135 ? -14.951 -0.308 2.699 1.00 84.50 135 PRO A CA 1
ATOM 1013 C C . PRO A 1 135 ? -14.543 1.121 3.078 1.00 84.50 135 PRO A C 1
ATOM 1015 O O . PRO A 1 135 ? -13.436 1.539 2.747 1.00 84.50 135 PRO A O 1
ATOM 1018 N N . GLN A 1 136 ? -15.414 1.874 3.747 1.00 87.44 136 GLN A N 1
ATOM 1019 C CA . GLN A 1 136 ? -15.140 3.200 4.296 1.00 87.44 136 GLN A CA 1
ATOM 1020 C C . GLN A 1 136 ? -14.325 3.176 5.597 1.00 87.44 136 GLN A C 1
ATOM 1022 O O . GLN A 1 136 ? -13.901 4.230 6.056 1.00 87.44 136 GLN A O 1
ATOM 1027 N N . CYS A 1 137 ? -14.097 2.007 6.198 1.00 87.62 137 CYS A N 1
ATOM 1028 C CA . CYS A 1 137 ? -13.409 1.880 7.478 1.00 87.62 137 CYS A CA 1
ATOM 1029 C C . CYS A 1 137 ? -12.118 1.071 7.338 1.00 87.62 137 CYS A C 1
ATOM 1031 O O . CYS A 1 137 ? -12.080 0.053 6.648 1.00 87.62 137 CYS A O 1
ATOM 1033 N N . ALA A 1 138 ? -11.077 1.480 8.064 1.00 91.38 138 ALA A N 1
ATOM 1034 C CA . ALA A 1 138 ? -9.876 0.680 8.274 1.00 91.38 138 ALA A CA 1
ATOM 1035 C C . ALA A 1 138 ? -9.606 0.474 9.766 1.00 91.38 138 ALA A C 1
ATOM 1037 O O . ALA A 1 138 ? -9.652 1.409 10.567 1.00 91.38 138 ALA A O 1
ATOM 1038 N N . MET A 1 139 ? -9.296 -0.768 10.128 1.00 91.50 139 MET A N 1
ATOM 1039 C CA . MET A 1 139 ? -8.901 -1.153 11.490 1.00 91.50 139 MET A CA 1
ATOM 1040 C C . MET A 1 139 ? -7.477 -1.699 11.561 1.00 91.50 139 MET A C 1
ATOM 1042 O O . MET A 1 139 ? -6.927 -1.836 12.654 1.00 91.50 139 MET A O 1
ATOM 1046 N N . VAL A 1 140 ? -6.892 -2.017 10.404 1.00 93.44 140 VAL A N 1
ATOM 1047 C CA . VAL A 1 140 ? -5.572 -2.633 10.294 1.00 93.44 140 VAL A CA 1
ATOM 1048 C C . VAL A 1 140 ? -4.677 -1.744 9.452 1.00 93.44 140 VAL A C 1
ATOM 1050 O O . VAL A 1 140 ? -5.043 -1.335 8.350 1.00 93.44 140 VAL A O 1
ATOM 1053 N N . LEU A 1 141 ? -3.499 -1.448 9.988 1.00 94.69 141 LEU A N 1
ATOM 1054 C CA . LEU A 1 141 ? -2.450 -0.708 9.309 1.00 94.69 141 LEU A CA 1
ATOM 1055 C C . LEU A 1 141 ? -1.276 -1.656 9.052 1.00 94.69 141 LEU A C 1
ATOM 1057 O O . LEU A 1 141 ? -0.855 -2.390 9.947 1.00 94.69 141 LEU A O 1
ATOM 1061 N N . GLN A 1 142 ? -0.751 -1.642 7.831 1.00 95.38 142 GLN A N 1
ATOM 1062 C CA . GLN A 1 142 ? 0.394 -2.454 7.411 1.00 95.38 142 GLN A CA 1
ATOM 1063 C C . GLN A 1 142 ? 1.453 -1.554 6.788 1.00 95.38 142 GLN A C 1
ATOM 1065 O O . GLN A 1 142 ? 1.115 -0.633 6.056 1.00 95.38 142 GLN A O 1
ATOM 1070 N N . GLN A 1 143 ? 2.732 -1.801 7.038 1.00 94.38 143 GLN A N 1
ATOM 1071 C CA . GLN A 1 143 ? 3.789 -1.055 6.353 1.00 94.38 143 GLN A CA 1
ATOM 1072 C C . GLN A 1 143 ? 3.900 -1.484 4.888 1.00 94.38 143 GLN A C 1
ATOM 1074 O O . GLN A 1 143 ? 3.702 -2.654 4.558 1.00 94.38 143 GLN A O 1
ATOM 1079 N N . ALA A 1 144 ? 4.248 -0.538 4.023 1.00 93.25 144 ALA A N 1
ATOM 1080 C CA . ALA A 1 144 ? 4.505 -0.756 2.607 1.00 93.25 144 ALA A CA 1
ATOM 1081 C C . ALA A 1 144 ? 5.928 -0.313 2.281 1.00 93.25 144 ALA A C 1
ATOM 1083 O O . ALA A 1 144 ? 6.300 0.817 2.582 1.00 93.25 144 ALA A O 1
ATOM 1084 N N . LEU A 1 145 ? 6.715 -1.181 1.660 1.00 90.69 145 LEU A N 1
ATOM 1085 C CA . LEU A 1 145 ? 8.096 -0.894 1.291 1.00 90.69 145 LEU A CA 1
ATOM 1086 C C . LEU A 1 145 ? 8.230 -0.890 -0.223 1.00 90.69 145 LEU A C 1
ATOM 1088 O O . LEU A 1 145 ? 7.683 -1.761 -0.899 1.00 90.69 145 LEU A O 1
ATOM 1092 N N . VAL A 1 146 ? 8.986 0.070 -0.750 1.00 90.12 146 VAL A N 1
ATOM 1093 C CA . VAL A 1 146 ? 9.357 0.076 -2.166 1.00 90.12 146 VAL A CA 1
ATOM 1094 C C . VAL A 1 146 ? 10.536 -0.886 -2.373 1.00 90.12 146 VAL A C 1
ATOM 1096 O O . VAL A 1 146 ? 11.594 -0.705 -1.753 1.00 90.12 146 VAL A O 1
ATOM 1099 N N . PRO A 1 147 ? 10.388 -1.933 -3.206 1.00 89.38 147 PRO A N 1
ATOM 1100 C CA . PRO A 1 147 ? 11.485 -2.841 -3.520 1.00 89.38 147 PRO A CA 1
ATOM 1101 C C . PRO A 1 147 ? 12.637 -2.137 -4.254 1.00 89.38 147 PRO A C 1
ATOM 1103 O O . PRO A 1 147 ? 12.477 -1.024 -4.755 1.00 89.38 147 PRO A O 1
ATOM 1106 N N . PRO A 1 148 ? 13.810 -2.783 -4.381 1.00 89.81 148 PRO A N 1
ATOM 1107 C CA . PRO A 1 148 ? 14.848 -2.282 -5.269 1.00 89.81 148 PRO A CA 1
ATOM 1108 C C . PRO A 1 148 ? 14.363 -2.159 -6.706 1.00 89.81 148 PRO A C 1
ATOM 1110 O O . PRO A 1 148 ? 13.582 -3.031 -7.125 1.00 89.81 148 PRO A O 1
ATOM 1113 N N . PRO A 1 149 ? 14.868 -1.150 -7.451 1.00 91.50 149 PRO A N 1
ATOM 1114 C CA . PRO A 1 149 ? 14.762 -1.144 -8.898 1.00 91.50 149 PRO A CA 1
ATOM 1115 C C . PRO A 1 149 ? 15.210 -2.500 -9.434 1.00 91.50 149 PRO A C 1
ATOM 1117 O O . PRO A 1 149 ? 16.262 -3.013 -9.048 1.00 91.50 149 PRO A O 1
ATOM 1120 N N . TYR A 1 150 ? 14.362 -3.110 -10.247 1.00 92.19 150 TYR A N 1
ATOM 1121 C CA . TYR A 1 150 ? 14.627 -4.405 -10.848 1.00 92.19 150 TYR A CA 1
ATOM 1122 C C . TYR A 1 150 ? 15.269 -4.202 -12.219 1.00 92.19 150 TYR A C 1
ATOM 1124 O O . TYR A 1 150 ? 14.766 -3.406 -13.003 1.00 92.19 150 TYR A O 1
ATOM 1132 N N . ALA A 1 151 ? 16.374 -4.889 -12.494 1.00 91.25 151 ALA A N 1
ATOM 1133 C CA . ALA A 1 151 ? 17.156 -4.736 -13.725 1.00 91.25 151 ALA A CA 1
ATOM 1134 C C . ALA A 1 151 ? 17.383 -6.081 -14.447 1.00 91.25 151 ALA A C 1
ATOM 1136 O O . ALA A 1 151 ? 18.321 -6.209 -15.228 1.00 91.25 151 ALA A O 1
ATOM 1137 N N . GLY A 1 152 ? 16.538 -7.079 -14.160 1.00 89.44 152 GLY A N 1
ATOM 1138 C CA . GLY A 1 152 ? 16.695 -8.465 -14.612 1.00 89.44 152 GLY A CA 1
ATOM 1139 C C . GLY A 1 152 ? 17.414 -9.362 -13.600 1.00 89.44 152 GLY A C 1
ATOM 1140 O O . GLY A 1 152 ? 17.902 -8.895 -12.567 1.00 89.44 152 GLY A O 1
ATOM 1141 N N . ASP A 1 153 ? 17.436 -10.664 -13.889 1.00 88.44 153 ASP A N 1
ATOM 1142 C CA . ASP A 1 153 ? 17.985 -11.705 -13.004 1.00 88.44 153 ASP A CA 1
ATOM 1143 C C . ASP A 1 153 ? 19.460 -12.025 -13.307 1.00 88.44 153 ASP A C 1
ATOM 1145 O O . ASP A 1 153 ? 20.173 -12.585 -12.472 1.00 88.44 153 ASP A O 1
ATOM 1149 N N . GLU A 1 154 ? 19.934 -11.649 -14.496 1.00 89.81 154 GLU A N 1
ATOM 1150 C CA . GLU A 1 154 ? 21.296 -11.894 -14.972 1.00 89.81 154 GLU A CA 1
ATOM 1151 C C . GLU A 1 154 ? 22.092 -10.595 -15.149 1.00 89.81 154 GLU A C 1
ATOM 1153 O O . GLU A 1 154 ? 21.537 -9.538 -15.444 1.00 89.81 154 GLU A O 1
ATOM 1158 N N . LEU A 1 155 ? 23.424 -10.675 -15.074 1.00 86.69 155 LEU A N 1
ATOM 1159 C CA . LEU A 1 155 ? 24.312 -9.535 -15.362 1.00 86.69 155 LEU A CA 1
ATOM 1160 C C . LEU A 1 155 ? 24.262 -9.091 -16.834 1.00 86.69 155 LEU A C 1
ATOM 1162 O O . LEU A 1 155 ? 24.550 -7.938 -17.140 1.00 86.69 155 LEU A O 1
ATOM 1166 N N . SER A 1 156 ? 23.903 -10.003 -17.738 1.00 87.69 156 SER A N 1
ATOM 1167 C CA . SER A 1 156 ? 23.687 -9.748 -19.166 1.00 87.69 156 SER A CA 1
ATOM 1168 C C . SER A 1 156 ? 22.285 -9.231 -19.487 1.00 87.69 156 SER A C 1
ATOM 1170 O O . SER A 1 156 ? 21.947 -9.119 -20.668 1.00 87.69 156 SER A O 1
ATOM 1172 N N . SER A 1 157 ? 21.466 -8.942 -18.469 1.00 90.00 157 SER A N 1
ATOM 1173 C CA . SER A 1 157 ? 20.095 -8.491 -18.683 1.00 90.00 157 SER A CA 1
ATOM 1174 C C . SER A 1 157 ? 20.074 -7.168 -19.439 1.00 90.00 157 SER A C 1
ATOM 1176 O O . SER A 1 157 ? 20.677 -6.177 -19.024 1.00 90.00 157 SER A O 1
ATOM 1178 N N . ALA A 1 158 ? 19.384 -7.158 -20.571 1.00 91.06 158 ALA A N 1
ATOM 1179 C CA . ALA A 1 158 ? 19.313 -6.010 -21.456 1.00 91.06 158 ALA A CA 1
ATOM 1180 C C . ALA A 1 158 ? 17.955 -5.956 -22.148 1.00 91.06 158 ALA A C 1
ATOM 1182 O O . ALA A 1 158 ? 17.271 -6.965 -22.287 1.00 91.06 158 ALA A O 1
ATOM 1183 N N . VAL A 1 159 ? 17.580 -4.775 -22.616 1.00 90.69 159 VAL A N 1
ATOM 1184 C CA . VAL A 1 159 ? 16.369 -4.550 -23.396 1.00 90.69 159 VAL A CA 1
ATOM 1185 C C . VAL A 1 159 ? 16.739 -4.100 -24.801 1.00 90.69 159 VAL A C 1
ATOM 1187 O O . VAL A 1 159 ? 17.636 -3.273 -24.987 1.00 90.69 159 VAL A O 1
ATOM 1190 N N . LEU A 1 160 ? 16.042 -4.646 -25.791 1.00 89.81 160 LEU A N 1
ATOM 1191 C CA . LEU A 1 160 ? 15.986 -4.096 -27.137 1.00 89.81 160 LEU A CA 1
ATOM 1192 C C . LEU A 1 160 ? 14.621 -3.449 -27.290 1.00 89.81 160 LEU A C 1
ATOM 1194 O O . LEU A 1 160 ? 13.594 -4.076 -27.053 1.00 89.81 160 LEU A O 1
ATOM 1198 N N . SER A 1 161 ? 14.617 -2.174 -27.642 1.00 88.00 161 SER A N 1
ATOM 1199 C CA . SER A 1 161 ? 13.395 -1.384 -27.726 1.00 88.00 161 SER A CA 1
ATOM 1200 C C . SER A 1 161 ? 13.166 -0.928 -29.155 1.00 88.00 161 SER A C 1
ATOM 1202 O O . SER A 1 161 ? 14.104 -0.534 -29.849 1.00 88.00 161 SER A O 1
ATOM 1204 N N . MET A 1 162 ? 11.914 -0.988 -29.589 1.00 87.75 162 MET A N 1
ATOM 1205 C CA . MET A 1 162 ? 11.457 -0.408 -30.845 1.00 87.75 162 MET A CA 1
ATOM 1206 C C . MET A 1 162 ? 10.107 0.258 -30.628 1.00 87.75 162 MET A C 1
ATOM 1208 O O . MET A 1 162 ? 9.303 -0.175 -29.802 1.00 87.75 162 MET A O 1
ATOM 1212 N N . ILE A 1 163 ? 9.850 1.327 -31.366 1.00 85.50 163 ILE A N 1
ATOM 1213 C CA . ILE A 1 163 ? 8.576 2.027 -31.256 1.00 85.50 163 ILE A CA 1
ATOM 1214 C C . ILE A 1 163 ? 7.469 1.295 -32.018 1.00 85.50 163 ILE A C 1
ATOM 1216 O O . ILE A 1 163 ? 7.639 0.889 -33.167 1.00 85.50 163 ILE A O 1
ATOM 1220 N N . GLU A 1 164 ? 6.311 1.185 -31.379 1.00 81.44 164 GLU A N 1
ATOM 1221 C CA . GLU A 1 164 ? 5.067 0.701 -31.961 1.00 81.44 164 GLU A CA 1
ATOM 1222 C C . GLU A 1 164 ? 4.069 1.868 -31.893 1.00 81.44 164 GLU A C 1
ATOM 1224 O O . GLU A 1 164 ? 3.402 2.106 -30.892 1.00 81.44 164 GLU A O 1
ATOM 1229 N N . PHE A 1 165 ? 4.063 2.721 -32.920 1.00 72.50 165 PHE A N 1
ATOM 1230 C CA . PHE A 1 165 ? 3.307 3.976 -32.871 1.00 72.50 165 PHE A CA 1
ATOM 1231 C C . PHE A 1 165 ? 1.789 3.745 -32.895 1.00 72.50 165 PHE A C 1
ATOM 1233 O O . PHE A 1 165 ? 1.243 3.314 -33.910 1.00 72.50 165 PHE A O 1
ATOM 1240 N N . ASP A 1 166 ? 1.103 4.175 -31.836 1.00 67.69 166 ASP A N 1
ATOM 1241 C CA . ASP A 1 166 ? -0.335 4.447 -31.834 1.00 67.69 166 ASP A CA 1
ATOM 1242 C C . ASP A 1 166 ? -0.528 5.970 -31.959 1.00 67.69 166 ASP A C 1
ATOM 1244 O O . ASP A 1 166 ? 0.029 6.737 -31.183 1.00 67.69 166 ASP A O 1
ATOM 1248 N N . ARG A 1 167 ? -1.246 6.458 -32.978 1.00 61.53 167 ARG A N 1
ATOM 1249 C CA . ARG A 1 167 ? -1.453 7.913 -33.166 1.00 61.53 167 ARG A CA 1
ATOM 1250 C C . ARG A 1 167 ? -2.660 8.452 -32.402 1.00 61.53 167 ARG A C 1
ATOM 1252 O O . ARG A 1 167 ? -2.976 9.636 -32.519 1.00 61.53 167 ARG A O 1
ATOM 1259 N N . SER A 1 168 ? -3.338 7.614 -31.629 1.00 64.81 168 SER A N 1
ATOM 1260 C CA . SER A 1 168 ? -4.456 8.048 -30.808 1.00 64.81 168 SER A CA 1
ATOM 1261 C C . SER A 1 168 ? -3.945 8.730 -29.529 1.00 64.81 168 SER A C 1
ATOM 1263 O O . SER A 1 168 ? -3.278 8.113 -28.702 1.00 64.81 168 SER A O 1
ATOM 1265 N N . ASN A 1 169 ? -4.275 10.012 -29.342 1.00 68.81 169 ASN A N 1
ATOM 1266 C CA . ASN A 1 169 ? -4.143 10.744 -28.068 1.00 68.81 169 ASN A CA 1
ATOM 1267 C C . ASN A 1 169 ? -2.719 11.047 -27.545 1.00 68.81 169 ASN A C 1
ATOM 1269 O O . ASN A 1 169 ? -2.532 11.100 -26.333 1.00 68.81 169 ASN A O 1
ATOM 1273 N N . ASN A 1 170 ? -1.721 11.294 -28.405 1.00 79.12 170 ASN A N 1
ATOM 1274 C CA . ASN A 1 170 ? -0.330 11.584 -27.984 1.00 79.12 170 ASN A CA 1
ATOM 1275 C C . ASN A 1 170 ? 0.315 10.469 -27.135 1.00 79.12 170 ASN A C 1
ATOM 1277 O O . ASN A 1 170 ? 1.228 10.729 -26.355 1.00 79.12 170 ASN A O 1
ATOM 1281 N N . ILE A 1 171 ? -0.144 9.227 -27.273 1.00 82.69 171 ILE A N 1
ATOM 1282 C CA . ILE A 1 171 ? 0.404 8.084 -26.548 1.00 82.69 171 ILE A CA 1
ATOM 1283 C C . ILE A 1 171 ? 1.345 7.321 -27.472 1.00 82.69 171 ILE A C 1
ATOM 1285 O O . ILE A 1 171 ? 0.968 6.946 -28.571 1.00 82.69 171 ILE A O 1
ATOM 1289 N N . VAL A 1 172 ? 2.557 7.036 -27.016 1.00 86.31 172 VAL A N 1
ATOM 1290 C CA . VAL A 1 172 ? 3.496 6.169 -27.727 1.00 86.31 172 VAL A CA 1
ATOM 1291 C C . VAL A 1 172 ? 3.548 4.821 -27.035 1.00 86.31 172 VAL A C 1
ATOM 1293 O O . VAL A 1 172 ? 3.795 4.757 -25.829 1.00 86.31 172 VAL A O 1
ATOM 1296 N N . LYS A 1 173 ? 3.342 3.751 -27.805 1.00 87.62 173 LYS A N 1
ATOM 1297 C CA . LYS A 1 173 ? 3.620 2.391 -27.355 1.00 87.62 173 LYS A CA 1
ATOM 1298 C C . LYS A 1 173 ? 5.001 1.970 -27.839 1.00 87.62 173 LYS A C 1
ATOM 1300 O O . LYS A 1 173 ? 5.458 2.354 -28.916 1.00 87.62 173 LYS A O 1
ATOM 1305 N N . ILE A 1 174 ? 5.711 1.234 -27.004 1.00 88.00 174 ILE A N 1
ATOM 1306 C CA . ILE A 1 174 ? 7.052 0.734 -27.284 1.00 88.00 174 ILE A CA 1
ATOM 1307 C C . ILE A 1 174 ? 7.037 -0.736 -26.960 1.00 88.00 174 ILE A C 1
ATOM 1309 O O . ILE A 1 174 ? 6.578 -1.152 -25.898 1.00 88.00 174 ILE A O 1
ATOM 1313 N N . ARG A 1 175 ? 7.588 -1.493 -27.891 1.00 88.31 175 ARG A N 1
ATOM 1314 C CA . ARG A 1 175 ? 7.846 -2.904 -27.734 1.00 88.31 175 ARG A CA 1
ATOM 1315 C C . ARG A 1 175 ? 9.239 -3.068 -27.142 1.00 88.31 175 ARG A C 1
ATOM 1317 O O . ARG A 1 175 ? 10.213 -2.570 -27.712 1.00 88.31 175 ARG A O 1
ATOM 1324 N N . ALA A 1 176 ? 9.325 -3.730 -25.995 1.00 88.25 176 ALA A N 1
ATOM 1325 C CA . ALA A 1 176 ? 10.564 -3.993 -25.280 1.00 88.25 176 ALA A CA 1
ATOM 1326 C C . ALA A 1 176 ? 10.826 -5.503 -25.209 1.00 88.25 176 ALA A C 1
ATOM 1328 O O . ALA A 1 176 ? 10.168 -6.245 -24.483 1.00 88.25 176 ALA A O 1
ATOM 1329 N N . GLU A 1 177 ? 11.820 -5.959 -25.965 1.00 88.38 177 GLU A N 1
ATOM 1330 C CA . GLU A 1 177 ? 12.311 -7.332 -25.920 1.00 88.38 177 GLU A CA 1
ATOM 1331 C C . GLU A 1 177 ? 13.371 -7.456 -24.827 1.00 88.38 177 GLU A C 1
ATOM 1333 O O . GLU A 1 177 ? 14.469 -6.900 -24.932 1.00 88.38 177 GLU A O 1
ATOM 1338 N N . LEU A 1 178 ? 13.039 -8.186 -23.766 1.00 86.88 178 LEU A N 1
ATOM 1339 C CA . LEU A 1 178 ? 13.940 -8.426 -22.644 1.00 86.88 178 LEU A CA 1
ATOM 1340 C C . LEU A 1 178 ? 14.838 -9.633 -22.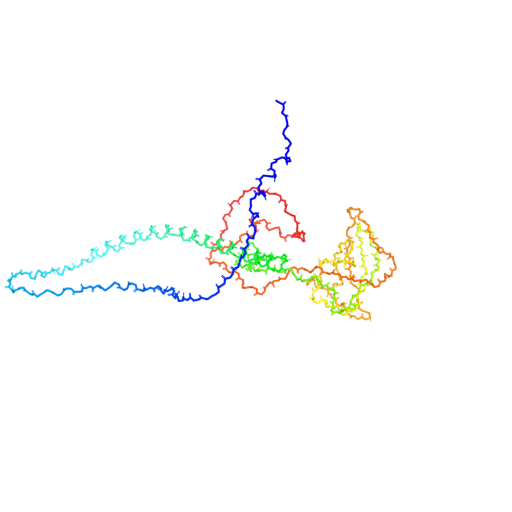939 1.00 86.88 178 LEU A C 1
ATOM 1342 O O . LEU A 1 178 ? 14.376 -10.699 -23.346 1.00 86.88 178 LEU A O 1
ATOM 1346 N N . ARG A 1 179 ? 16.142 -9.452 -22.738 1.00 85.25 179 ARG A N 1
ATOM 1347 C CA . ARG A 1 179 ? 17.181 -10.486 -22.801 1.00 85.25 179 ARG A CA 1
ATOM 1348 C C . ARG A 1 179 ? 17.818 -10.655 -21.434 1.00 85.25 179 ARG A C 1
ATOM 1350 O O . ARG A 1 179 ? 17.920 -9.680 -20.697 1.00 85.25 179 ARG A O 1
ATOM 1357 N N . GLY A 1 180 ? 18.303 -11.866 -21.158 1.00 76.50 180 GLY A N 1
ATOM 1358 C CA . GLY A 1 180 ? 18.714 -12.281 -19.814 1.00 76.50 180 GLY A CA 1
ATOM 1359 C C . GLY A 1 180 ? 17.486 -12.481 -18.927 1.00 76.50 180 GLY A C 1
ATOM 1360 O O . GLY A 1 180 ? 16.484 -11.794 -19.119 1.00 76.50 180 GLY A O 1
ATOM 1361 N N . GLY A 1 181 ? 17.518 -13.470 -18.032 1.00 81.25 181 GLY A N 1
ATOM 1362 C CA . GLY A 1 181 ? 16.378 -13.866 -17.202 1.00 81.25 181 GLY A CA 1
ATOM 1363 C C . GLY A 1 181 ? 15.509 -12.698 -16.718 1.00 81.25 181 GLY A C 1
ATOM 1364 O O . GLY A 1 181 ? 16.004 -11.712 -16.165 1.00 81.25 181 GLY A O 1
ATOM 1365 N N . PHE A 1 182 ? 14.206 -12.824 -16.954 1.00 84.94 182 PHE A N 1
ATOM 1366 C CA . PHE A 1 182 ? 13.185 -11.887 -16.512 1.00 84.94 182 PHE A CA 1
ATOM 1367 C C . PHE A 1 182 ? 12.128 -12.655 -15.731 1.00 84.94 182 PHE A C 1
ATOM 1369 O O . PHE A 1 182 ? 11.597 -13.658 -16.211 1.00 84.94 182 PHE A O 1
ATOM 1376 N N . ASN A 1 183 ? 11.812 -12.173 -14.534 1.00 86.31 183 ASN A N 1
ATOM 1377 C CA . ASN A 1 183 ? 10.783 -12.758 -13.698 1.00 86.31 183 ASN A CA 1
ATOM 1378 C C . ASN A 1 183 ? 9.494 -11.919 -13.770 1.00 86.31 183 ASN A C 1
ATOM 1380 O O . ASN A 1 183 ? 9.385 -10.919 -13.047 1.00 86.31 183 ASN A O 1
ATOM 1384 N N . PRO A 1 184 ? 8.498 -12.324 -14.583 1.00 81.31 184 PRO A N 1
ATOM 1385 C CA . PRO A 1 184 ? 7.250 -11.577 -14.731 1.00 81.31 184 PRO A CA 1
ATOM 1386 C C . PRO A 1 184 ? 6.472 -11.438 -13.421 1.00 81.31 184 PRO A C 1
ATOM 1388 O O . PRO A 1 184 ? 5.819 -10.425 -13.208 1.00 81.31 184 PRO A O 1
ATOM 1391 N N . ALA A 1 185 ? 6.613 -12.374 -12.475 1.00 82.94 185 ALA A N 1
ATOM 1392 C CA . ALA A 1 185 ? 5.906 -12.308 -11.193 1.00 82.94 185 ALA A CA 1
ATOM 1393 C C . ALA A 1 185 ? 6.348 -11.129 -10.303 1.00 82.94 185 ALA A C 1
ATOM 1395 O O . ALA A 1 185 ? 5.678 -10.790 -9.325 1.00 82.94 185 ALA A O 1
ATOM 1396 N N . LEU A 1 186 ? 7.500 -10.515 -10.594 1.00 85.94 186 LEU A N 1
ATOM 1397 C CA . LEU A 1 186 ? 8.001 -9.368 -9.842 1.00 85.94 186 LEU A CA 1
ATOM 1398 C C . LEU A 1 186 ? 7.489 -8.030 -10.375 1.00 85.94 186 LEU A C 1
ATOM 1400 O O . LEU A 1 186 ? 7.583 -7.043 -9.644 1.00 85.94 186 LEU A O 1
ATOM 1404 N N . VAL A 1 187 ? 6.985 -7.982 -11.606 1.00 87.06 187 VAL A N 1
ATOM 1405 C CA . VAL A 1 187 ? 6.633 -6.746 -12.306 1.00 87.06 187 VAL A CA 1
ATOM 1406 C C . VAL A 1 187 ? 5.140 -6.752 -12.616 1.00 87.06 187 VAL A C 1
ATOM 1408 O O . VAL A 1 187 ? 4.570 -7.771 -12.985 1.00 87.06 187 VAL A O 1
ATOM 1411 N N . HIS A 1 188 ? 4.496 -5.609 -12.427 1.00 87.25 188 HIS A N 1
ATOM 1412 C CA . HIS A 1 188 ? 3.055 -5.465 -12.595 1.00 87.25 188 HIS A CA 1
ATOM 1413 C C . HIS A 1 188 ? 2.723 -4.379 -13.608 1.00 87.25 188 HIS A C 1
ATOM 1415 O O . HIS A 1 188 ? 3.506 -3.451 -13.837 1.00 87.25 188 HIS A O 1
ATOM 1421 N N . VAL A 1 189 ? 1.524 -4.467 -14.176 1.00 87.31 189 VAL A N 1
ATOM 1422 C CA . VAL A 1 189 ? 0.966 -3.388 -14.989 1.00 87.31 189 VAL A CA 1
ATOM 1423 C C . VAL A 1 189 ? 0.890 -2.116 -14.134 1.00 87.31 189 VAL A C 1
ATOM 1425 O O . VAL A 1 189 ? 0.497 -2.146 -12.965 1.00 87.31 189 VAL A O 1
ATOM 1428 N N . GLY A 1 190 ? 1.336 -0.995 -14.698 1.00 88.38 190 GLY A N 1
ATOM 1429 C CA . GLY A 1 190 ? 1.477 0.286 -14.0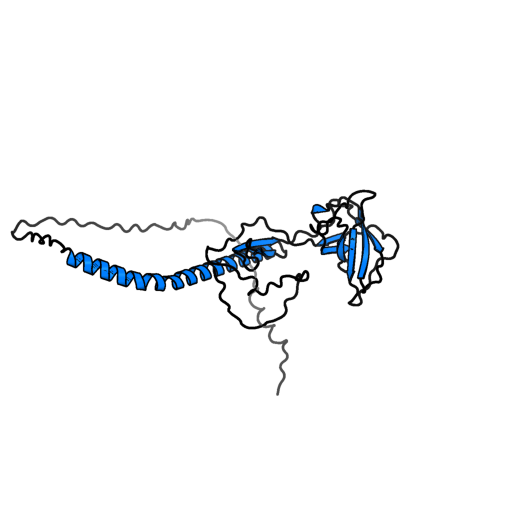04 1.00 88.38 190 GLY A CA 1
ATOM 1430 C C . GLY A 1 190 ? 2.870 0.561 -13.423 1.00 88.38 190 GLY A C 1
ATOM 1431 O O . GLY A 1 190 ? 3.153 1.710 -13.072 1.00 88.38 190 GLY A O 1
ATOM 1432 N N . ASP A 1 191 ? 3.764 -0.433 -13.360 1.00 89.88 191 ASP A N 1
ATOM 1433 C CA . ASP A 1 191 ? 5.148 -0.209 -12.932 1.00 89.88 191 ASP A CA 1
ATOM 1434 C C . ASP A 1 191 ? 5.880 0.749 -13.888 1.00 89.88 191 ASP A C 1
ATOM 1436 O O . ASP A 1 191 ? 5.534 0.904 -15.066 1.00 89.88 191 ASP A O 1
ATOM 1440 N N . ARG A 1 192 ? 6.910 1.427 -13.373 1.00 91.69 192 ARG A N 1
ATOM 1441 C CA . ARG A 1 192 ? 7.659 2.433 -14.135 1.00 91.69 192 ARG A CA 1
ATOM 1442 C C . ARG A 1 192 ? 8.943 1.831 -14.681 1.00 91.69 192 ARG A C 1
ATOM 1444 O O . ARG A 1 192 ? 9.790 1.378 -13.919 1.00 91.69 192 ARG A O 1
ATOM 1451 N N . PHE A 1 193 ? 9.111 1.880 -15.992 1.00 92.25 193 PHE A N 1
ATOM 1452 C CA . PHE A 1 193 ? 10.236 1.315 -16.720 1.00 92.25 193 PHE A CA 1
ATOM 1453 C C . PHE A 1 193 ? 11.125 2.435 -17.268 1.00 92.25 193 PHE A C 1
ATOM 1455 O O . PHE A 1 193 ? 10.627 3.415 -17.821 1.00 92.25 193 PHE A O 1
ATOM 1462 N N . GLN A 1 194 ? 12.442 2.302 -17.147 1.00 92.56 194 GLN A N 1
ATOM 1463 C CA . GLN A 1 194 ? 13.406 3.221 -17.748 1.00 92.56 194 GLN A CA 1
ATOM 1464 C C . GLN A 1 194 ? 14.508 2.445 -18.456 1.00 92.56 194 GLN A C 1
ATOM 1466 O O . GLN A 1 194 ? 15.035 1.458 -17.943 1.00 92.56 194 GLN A O 1
ATOM 1471 N N . ILE A 1 195 ? 14.875 2.929 -19.637 1.00 91.62 195 ILE A N 1
ATOM 1472 C CA . ILE A 1 195 ? 15.902 2.331 -20.483 1.00 91.62 195 ILE A CA 1
ATOM 1473 C C . ILE A 1 195 ? 17.185 3.148 -20.334 1.00 91.62 195 ILE A C 1
ATOM 1475 O O . ILE A 1 195 ? 17.159 4.374 -20.301 1.00 91.62 195 ILE A O 1
ATOM 1479 N N . ASN A 1 196 ? 18.319 2.465 -20.234 1.00 90.81 196 ASN A N 1
ATOM 1480 C CA . ASN A 1 196 ? 19.659 3.033 -20.122 1.00 90.81 196 ASN A CA 1
ATOM 1481 C C . ASN A 1 196 ? 19.864 4.002 -18.939 1.00 90.81 196 ASN A C 1
ATOM 1483 O O . ASN A 1 196 ? 20.740 4.861 -18.993 1.00 90.81 196 ASN A O 1
ATOM 1487 N N . ALA A 1 197 ? 19.030 3.911 -17.893 1.00 86.69 197 ALA A N 1
ATOM 1488 C CA . ALA A 1 197 ? 18.993 4.860 -16.770 1.00 86.69 197 ALA A CA 1
ATOM 1489 C C . ALA A 1 197 ? 18.909 6.346 -17.200 1.00 86.69 197 ALA A C 1
ATOM 1491 O O . ALA A 1 197 ? 19.317 7.248 -16.468 1.00 86.69 197 ALA A O 1
ATOM 1492 N N . GLN A 1 198 ? 18.397 6.605 -18.405 1.00 85.44 198 GLN A N 1
ATOM 1493 C CA . GLN A 1 198 ? 18.324 7.923 -19.028 1.00 85.44 198 GLN A CA 1
ATOM 1494 C C . GLN A 1 198 ? 16.970 8.096 -19.722 1.00 85.44 198 GLN A C 1
ATOM 1496 O O . GLN A 1 198 ? 16.287 7.131 -20.058 1.00 85.44 198 GLN A O 1
ATOM 1501 N N . GLY A 1 199 ? 16.576 9.346 -19.963 1.00 84.38 199 GLY A N 1
ATOM 1502 C CA . GLY A 1 199 ? 15.340 9.650 -20.682 1.00 84.38 199 GLY A CA 1
ATOM 1503 C C . GLY A 1 199 ? 14.062 9.454 -19.850 1.00 84.38 199 GLY A C 1
ATOM 1504 O O . GLY A 1 199 ? 14.123 9.415 -18.615 1.00 84.38 199 GLY A O 1
ATOM 1505 N N . PRO A 1 200 ? 12.893 9.405 -20.517 1.00 88.62 200 PRO A N 1
ATOM 1506 C CA . PRO A 1 200 ? 11.599 9.409 -19.849 1.00 88.62 200 PRO A CA 1
ATOM 1507 C C . PRO A 1 200 ? 11.281 8.071 -19.172 1.00 88.62 200 PRO A C 1
ATOM 1509 O O . PRO A 1 200 ? 11.828 7.023 -19.516 1.00 88.62 200 PRO A O 1
ATOM 1512 N N . TRP A 1 201 ? 10.351 8.125 -18.221 1.00 90.06 201 TRP A N 1
ATOM 1513 C CA . TRP A 1 201 ? 9.772 6.941 -17.595 1.00 90.06 201 TRP A CA 1
ATOM 1514 C C . TRP A 1 201 ? 8.594 6.437 -18.418 1.00 90.06 201 TRP A C 1
ATOM 1516 O O . TRP A 1 201 ? 7.643 7.176 -18.673 1.00 90.06 201 TRP A O 1
ATOM 1526 N N . TYR A 1 202 ? 8.652 5.165 -18.775 1.00 91.31 202 TYR A N 1
ATOM 1527 C CA . TYR A 1 202 ? 7.569 4.439 -19.411 1.00 91.31 202 TYR A CA 1
ATOM 1528 C C . TYR A 1 202 ? 6.698 3.776 -18.350 1.00 91.31 202 TYR A C 1
ATOM 1530 O O . TYR A 1 202 ? 7.182 3.407 -17.283 1.00 91.31 202 TYR A O 1
ATOM 1538 N N . THR A 1 203 ? 5.416 3.614 -18.635 1.00 92.12 203 THR A N 1
ATOM 1539 C CA . THR A 1 203 ? 4.508 2.817 -17.812 1.00 92.12 203 THR A CA 1
ATOM 1540 C C . THR A 1 203 ? 4.319 1.460 -18.470 1.00 92.12 203 THR A C 1
ATOM 1542 O O . THR A 1 203 ? 4.008 1.393 -19.657 1.00 92.12 203 THR A O 1
ATOM 1545 N N . VAL A 1 204 ? 4.499 0.386 -17.712 1.00 90.50 204 VAL A N 1
ATOM 1546 C CA . VAL A 1 204 ? 4.199 -0.975 -18.161 1.00 90.50 204 VAL A CA 1
ATOM 1547 C C . VAL A 1 204 ? 2.693 -1.111 -18.368 1.00 90.50 204 VAL A C 1
ATOM 1549 O O . VAL A 1 204 ? 1.928 -0.817 -17.452 1.00 90.50 204 VAL A O 1
ATOM 1552 N N . ILE A 1 205 ? 2.266 -1.546 -19.552 1.00 88.44 205 ILE A N 1
ATOM 1553 C CA . ILE A 1 205 ? 0.842 -1.743 -19.878 1.00 88.44 205 ILE A CA 1
ATOM 1554 C C . ILE A 1 205 ? 0.480 -3.194 -20.199 1.00 88.44 205 ILE A C 1
ATOM 1556 O O . ILE A 1 205 ? -0.700 -3.519 -20.228 1.00 88.44 205 ILE A O 1
ATOM 1560 N N . GLY A 1 206 ? 1.471 -4.052 -20.419 1.00 85.31 206 GLY A N 1
ATOM 1561 C CA . GLY A 1 206 ? 1.272 -5.456 -20.747 1.00 85.31 206 GLY A CA 1
ATOM 1562 C C . GLY A 1 206 ? 2.593 -6.113 -21.147 1.00 85.31 206 GLY A C 1
ATOM 1563 O O . GLY A 1 206 ? 3.648 -5.483 -21.009 1.00 85.31 206 GLY A O 1
ATOM 1564 N N . PRO A 1 207 ? 2.570 -7.346 -21.664 1.00 80.19 207 PRO A N 1
ATOM 1565 C CA . PRO A 1 207 ? 1.385 -8.145 -21.982 1.00 80.19 207 PRO A CA 1
ATOM 1566 C C . PRO A 1 207 ? 0.616 -8.576 -20.726 1.00 80.19 207 PRO A C 1
ATOM 1568 O O . PRO A 1 207 ? 1.213 -8.961 -19.729 1.00 80.19 207 PRO A O 1
ATOM 1571 N N . ASP A 1 208 ? -0.708 -8.470 -20.769 1.00 77.75 208 ASP A N 1
ATOM 1572 C CA . ASP A 1 208 ? -1.621 -8.859 -19.687 1.00 77.75 208 ASP A CA 1
ATOM 1573 C C . ASP A 1 208 ? -2.831 -9.542 -20.342 1.00 77.75 208 ASP A C 1
ATOM 1575 O O . ASP A 1 208 ? -3.643 -8.896 -21.014 1.00 77.75 208 ASP A O 1
ATOM 1579 N N . ALA A 1 209 ? -2.887 -10.872 -20.253 1.00 74.00 209 ALA A N 1
ATOM 1580 C CA . ALA A 1 209 ? -3.969 -11.672 -20.816 1.00 74.00 209 ALA A CA 1
ATOM 1581 C C . ALA A 1 209 ? -5.176 -11.725 -19.867 1.00 74.00 209 ALA A C 1
ATOM 1583 O O . ALA A 1 209 ? -6.290 -12.031 -20.310 1.00 74.00 209 ALA A O 1
ATOM 1584 N N . ASN A 1 210 ? -4.981 -11.396 -18.588 1.00 77.00 210 ASN A N 1
ATOM 1585 C CA . ASN A 1 210 ? -6.019 -11.325 -17.577 1.00 77.00 210 ASN A CA 1
ATOM 1586 C C . ASN A 1 210 ? -6.006 -9.971 -16.836 1.00 77.00 210 ASN A C 1
ATOM 1588 O O . ASN A 1 210 ? -5.557 -9.892 -15.689 1.00 77.00 210 ASN A O 1
ATOM 1592 N N . PRO A 1 211 ? -6.669 -8.936 -17.397 1.00 73.94 211 PRO A N 1
ATOM 1593 C CA . PRO A 1 211 ? -6.655 -7.570 -16.857 1.00 73.94 211 PRO A CA 1
ATOM 1594 C C . PRO A 1 211 ? -7.134 -7.417 -15.403 1.00 73.94 211 PRO A C 1
ATOM 1596 O O . PRO A 1 211 ? -7.061 -6.333 -14.828 1.00 73.94 211 PRO A O 1
ATOM 1599 N N . ALA A 1 212 ? -7.711 -8.470 -14.817 1.00 71.50 212 ALA A N 1
ATOM 1600 C CA . ALA A 1 212 ? -8.203 -8.487 -13.450 1.00 71.50 212 ALA A CA 1
ATOM 1601 C C . ALA A 1 212 ? -7.104 -8.686 -12.389 1.00 71.50 212 ALA A C 1
ATOM 1603 O O . ALA A 1 212 ? -7.321 -8.288 -11.243 1.00 71.50 212 ALA A O 1
ATOM 1604 N N . ASP A 1 213 ? -5.964 -9.306 -12.718 1.00 72.62 213 ASP A N 1
ATOM 1605 C CA . ASP A 1 213 ? -4.877 -9.531 -11.749 1.00 72.62 213 ASP A CA 1
ATOM 1606 C C . ASP A 1 213 ? -3.763 -8.468 -11.817 1.00 72.62 213 ASP A C 1
ATOM 1608 O O . ASP A 1 213 ? -3.076 -8.229 -10.811 1.00 72.62 213 ASP A O 1
ATOM 1612 N N . GLY A 1 214 ? -3.646 -7.764 -12.949 1.00 73.06 214 GLY A N 1
ATOM 1613 C CA . GLY A 1 214 ? -2.664 -6.705 -13.175 1.00 73.06 214 GLY A CA 1
ATOM 1614 C C . GLY A 1 214 ? -1.219 -7.208 -13.135 1.00 73.06 214 GLY A C 1
ATOM 1615 O O . GLY A 1 214 ? -0.303 -6.441 -12.807 1.00 73.06 214 GLY A O 1
ATOM 1616 N N . ILE A 1 215 ? -1.016 -8.501 -13.380 1.00 76.12 215 ILE A N 1
ATOM 1617 C CA . ILE A 1 215 ? 0.288 -9.147 -13.500 1.00 76.12 215 ILE A CA 1
ATOM 1618 C C . ILE A 1 215 ? 0.663 -9.170 -14.985 1.00 76.12 215 ILE A C 1
ATOM 1620 O O . ILE A 1 215 ? -0.195 -9.216 -15.857 1.00 76.12 215 ILE A O 1
ATOM 1624 N N . ILE A 1 216 ? 1.962 -9.093 -15.289 1.00 78.88 216 ILE A N 1
ATOM 1625 C CA . ILE A 1 216 ? 2.406 -9.326 -16.665 1.00 78.88 216 ILE A CA 1
ATOM 1626 C C . ILE A 1 216 ? 2.347 -10.825 -16.942 1.00 78.88 216 ILE A C 1
ATOM 1628 O O . ILE A 1 216 ? 3.023 -11.618 -16.280 1.00 78.88 216 ILE A O 1
ATOM 1632 N N . ASP A 1 217 ? 1.613 -11.195 -17.979 1.00 72.81 217 ASP A N 1
ATOM 1633 C CA . ASP A 1 217 ? 1.536 -12.563 -18.455 1.00 72.81 217 ASP A CA 1
ATOM 1634 C C . ASP A 1 217 ? 2.655 -12.871 -19.456 1.00 72.81 217 ASP A C 1
ATOM 1636 O O . ASP A 1 217 ? 3.035 -12.053 -20.283 1.00 72.81 217 ASP A O 1
ATOM 1640 N N . ASN A 1 218 ? 3.196 -14.087 -19.377 1.00 64.06 218 ASN A N 1
ATOM 1641 C CA . ASN A 1 218 ? 4.044 -14.720 -20.394 1.00 64.06 218 ASN A CA 1
ATOM 1642 C C . ASN A 1 218 ? 5.146 -13.850 -21.050 1.00 64.06 218 ASN A C 1
ATOM 1644 O O . ASN A 1 218 ? 5.183 -13.663 -22.265 1.00 64.06 218 ASN A O 1
ATOM 1648 N N . THR A 1 219 ? 6.124 -13.409 -20.262 1.00 59.59 219 THR A N 1
ATOM 1649 C CA . THR A 1 219 ? 7.358 -12.786 -20.777 1.00 59.59 219 THR A CA 1
ATOM 1650 C C . THR A 1 219 ? 8.577 -13.648 -20.455 1.00 59.59 219 THR A C 1
ATOM 1652 O O . THR A 1 219 ? 9.422 -13.259 -19.658 1.00 59.59 219 THR A O 1
ATOM 1655 N N . VAL A 1 220 ? 8.709 -14.840 -21.052 1.00 49.12 220 VAL A N 1
ATOM 1656 C CA . VAL A 1 220 ? 10.029 -15.504 -21.119 1.00 49.12 220 VAL A CA 1
ATOM 1657 C C . VAL A 1 220 ? 10.160 -16.486 -22.287 1.00 49.12 220 VAL A C 1
ATOM 1659 O O . VAL A 1 220 ? 9.388 -17.431 -22.413 1.00 49.12 220 VAL A O 1
ATOM 1662 N N . GLY A 1 221 ? 11.213 -16.294 -23.091 1.00 47.84 221 GLY A N 1
ATOM 1663 C CA . GLY A 1 221 ? 11.673 -17.218 -24.135 1.00 47.84 221 GLY A CA 1
ATOM 1664 C C . GLY A 1 221 ? 11.884 -16.551 -25.500 1.00 47.84 221 GLY A C 1
ATOM 1665 O O . GLY A 1 221 ? 11.291 -15.517 -25.795 1.00 47.84 221 GLY A O 1
ATOM 1666 N N . LEU A 1 222 ? 12.724 -17.150 -26.355 1.00 41.00 222 LEU A N 1
ATOM 1667 C CA . LEU A 1 222 ? 12.788 -16.811 -27.784 1.00 41.00 222 LEU A CA 1
ATOM 1668 C C . LEU A 1 222 ? 11.419 -17.140 -28.408 1.00 41.00 222 LEU A C 1
ATOM 1670 O O . LEU A 1 222 ? 11.164 -18.293 -28.745 1.00 41.00 222 LEU A O 1
ATOM 1674 N N . GLY A 1 223 ? 10.533 -16.142 -28.491 1.00 52.59 223 GLY A N 1
ATOM 1675 C CA . GLY A 1 223 ? 9.139 -16.290 -28.929 1.00 52.59 223 GLY A CA 1
ATOM 1676 C C . GLY A 1 223 ? 8.069 -15.956 -27.877 1.00 52.59 223 GLY A C 1
ATOM 1677 O O . GLY A 1 223 ? 6.897 -16.181 -28.158 1.00 52.59 223 GLY A O 1
ATOM 1678 N N . GLY A 1 224 ? 8.442 -15.453 -26.692 1.00 62.97 224 GLY A N 1
ATOM 1679 C CA . GLY A 1 224 ? 7.491 -14.854 -25.745 1.00 62.97 224 GLY A CA 1
ATOM 1680 C C . GLY A 1 224 ? 7.003 -13.478 -26.208 1.00 62.97 224 GLY A C 1
ATOM 1681 O O . GLY A 1 224 ? 7.662 -12.831 -27.029 1.00 62.97 224 GLY A O 1
ATOM 1682 N N . ASP A 1 225 ? 5.864 -13.029 -25.682 1.00 72.25 225 ASP A N 1
ATOM 1683 C CA . ASP A 1 225 ? 5.316 -11.722 -26.040 1.00 72.25 225 ASP A CA 1
ATOM 1684 C C . ASP A 1 225 ? 6.212 -10.612 -25.465 1.00 72.25 225 ASP A C 1
ATOM 1686 O O . ASP A 1 225 ? 6.618 -10.678 -24.303 1.00 72.25 225 ASP A O 1
ATOM 1690 N N . PRO A 1 226 ? 6.601 -9.608 -26.266 1.00 81.19 226 PRO A N 1
ATOM 1691 C CA . PRO A 1 226 ? 7.461 -8.529 -25.801 1.00 81.19 226 PRO A CA 1
ATOM 1692 C C . PRO A 1 226 ? 6.718 -7.634 -24.807 1.00 81.19 226 PRO A C 1
ATOM 1694 O O . PRO A 1 226 ? 5.513 -7.432 -24.926 1.00 81.19 226 PRO A O 1
ATOM 1697 N N . LEU A 1 227 ? 7.452 -7.036 -23.865 1.00 87.31 227 LEU A N 1
ATOM 1698 C CA . LEU A 1 227 ? 6.876 -6.114 -22.892 1.00 87.31 227 LEU A CA 1
ATOM 1699 C C . LEU A 1 227 ? 6.318 -4.877 -23.609 1.00 87.31 227 LEU A C 1
ATOM 1701 O O . LEU A 1 227 ? 7.018 -4.235 -24.398 1.00 87.31 227 LEU A O 1
ATOM 1705 N N . GLU A 1 228 ? 5.076 -4.521 -23.300 1.00 88.69 228 GLU A N 1
ATOM 1706 C CA . GLU A 1 228 ? 4.421 -3.338 -23.839 1.00 88.69 228 GLU A CA 1
ATOM 1707 C C . GLU A 1 228 ? 4.572 -2.165 -22.871 1.00 88.69 228 GLU A C 1
ATOM 1709 O O . GLU A 1 228 ? 4.151 -2.196 -21.709 1.00 88.69 228 GLU A O 1
ATOM 1714 N N . LEU A 1 229 ? 5.176 -1.095 -23.373 1.00 89.81 229 LEU A N 1
ATOM 1715 C CA . LEU A 1 229 ? 5.475 0.110 -22.618 1.00 89.81 229 LEU A CA 1
ATOM 1716 C C . LEU A 1 229 ? 4.725 1.299 -23.203 1.00 89.81 229 LEU A C 1
ATOM 1718 O O . LEU A 1 229 ? 4.680 1.487 -24.415 1.00 89.81 229 LEU A O 1
ATOM 1722 N N . ARG A 1 230 ? 4.180 2.145 -22.334 1.00 90.44 230 ARG A N 1
ATOM 1723 C CA . ARG A 1 230 ? 3.444 3.355 -22.695 1.00 90.44 230 ARG A CA 1
ATOM 1724 C C . ARG A 1 230 ? 4.199 4.603 -22.263 1.00 90.44 230 ARG A C 1
ATOM 1726 O O . ARG A 1 230 ? 4.596 4.722 -21.106 1.00 90.44 230 ARG A O 1
ATOM 1733 N N . LEU A 1 231 ? 4.309 5.572 -23.162 1.00 89.06 231 LEU A N 1
ATOM 1734 C CA . LEU A 1 231 ? 4.722 6.940 -22.863 1.00 89.06 231 LEU A CA 1
ATOM 1735 C C . LEU A 1 231 ? 3.608 7.909 -23.255 1.00 89.06 231 LEU A C 1
ATOM 1737 O O . LEU A 1 231 ? 3.059 7.817 -24.348 1.00 89.06 231 LEU A O 1
ATOM 1741 N N . ASP A 1 232 ? 3.289 8.850 -22.375 1.00 86.75 232 ASP A N 1
ATOM 1742 C CA . ASP A 1 232 ? 2.380 9.954 -22.678 1.00 86.75 232 ASP A CA 1
ATOM 1743 C C . ASP A 1 232 ? 3.195 11.179 -23.125 1.00 86.75 232 ASP A C 1
ATOM 1745 O O . ASP A 1 232 ? 4.054 11.666 -22.388 1.00 86.75 232 ASP A O 1
ATOM 1749 N N . LEU A 1 233 ? 2.956 11.651 -24.350 1.00 81.94 233 LEU A N 1
ATOM 1750 C CA . LEU A 1 233 ? 3.630 12.801 -24.958 1.00 81.94 233 LEU A CA 1
ATOM 1751 C C . LEU A 1 233 ? 2.798 14.087 -24.905 1.00 81.94 233 LEU A C 1
ATOM 1753 O O . LEU A 1 233 ? 3.201 15.091 -25.491 1.00 81.94 233 LEU A O 1
ATOM 1757 N N . SER A 1 234 ? 1.662 14.105 -24.204 1.00 78.38 234 SER A N 1
ATOM 1758 C CA . SER A 1 234 ? 0.804 15.295 -24.080 1.00 78.38 234 SER A CA 1
ATOM 1759 C C . SER A 1 234 ? 1.540 16.532 -23.542 1.00 78.38 234 SER A C 1
ATOM 1761 O O . SER A 1 234 ? 1.178 17.656 -23.881 1.00 78.38 234 SER A O 1
ATOM 1763 N N . GLY A 1 235 ? 2.623 16.338 -22.781 1.00 73.38 235 GLY A N 1
ATOM 1764 C CA . GLY A 1 235 ? 3.522 17.397 -22.310 1.00 73.38 235 GLY A CA 1
ATOM 1765 C C . GLY A 1 235 ? 4.567 17.893 -23.322 1.00 73.38 235 GLY A C 1
ATOM 1766 O O . GLY A 1 235 ? 5.481 18.607 -22.921 1.00 73.38 235 GLY A O 1
ATOM 1767 N N . GLY A 1 236 ? 4.494 17.500 -24.600 1.00 69.62 236 GLY A N 1
ATOM 1768 C CA . GLY A 1 236 ? 5.482 17.876 -25.624 1.00 69.62 236 GLY A CA 1
ATOM 1769 C C . GLY A 1 236 ? 6.793 17.085 -25.551 1.00 69.62 236 GLY A C 1
ATOM 1770 O O . GLY A 1 236 ? 7.819 17.530 -26.064 1.00 69.62 236 GLY A O 1
ATOM 1771 N N . GLY A 1 237 ? 6.774 15.923 -24.894 1.00 72.25 237 GLY A N 1
ATOM 1772 C CA . GLY A 1 237 ? 7.924 15.026 -24.826 1.00 72.25 237 GLY A CA 1
ATOM 1773 C C . GLY A 1 237 ? 8.300 14.471 -26.202 1.00 72.25 237 GLY A C 1
ATOM 1774 O O . GLY A 1 237 ? 7.452 14.296 -27.075 1.00 72.25 237 GLY A O 1
ATOM 1775 N N . MET A 1 238 ? 9.579 14.153 -26.379 1.00 73.94 238 MET A N 1
ATOM 1776 C CA . MET A 1 238 ? 10.062 13.351 -27.501 1.00 73.94 238 MET A CA 1
ATOM 1777 C C . MET A 1 238 ? 10.606 12.028 -26.988 1.00 73.94 238 MET A C 1
ATOM 1779 O O . MET A 1 238 ? 11.009 11.893 -25.832 1.00 73.94 238 MET A O 1
ATOM 1783 N N . HIS A 1 239 ? 10.624 11.053 -27.881 1.00 77.00 239 HIS A N 1
ATOM 1784 C CA . HIS A 1 239 ? 11.035 9.700 -27.590 1.00 77.00 239 HIS A CA 1
ATOM 1785 C C . HIS A 1 239 ? 12.239 9.297 -28.460 1.00 77.00 239 HIS A C 1
ATOM 1787 O O . HIS A 1 239 ? 12.230 9.613 -29.650 1.00 77.00 239 HIS A O 1
ATOM 1793 N N . PRO A 1 240 ? 13.260 8.611 -27.910 1.00 77.94 240 PRO A N 1
ATOM 1794 C CA . PRO A 1 240 ? 14.509 8.359 -28.627 1.00 77.94 240 PRO A CA 1
ATOM 1795 C C . PRO A 1 240 ? 14.496 7.139 -29.566 1.00 77.94 240 PRO A C 1
ATOM 1797 O O . PRO A 1 240 ? 15.390 7.045 -30.405 1.00 77.94 240 PRO A O 1
ATOM 1800 N N . TRP A 1 241 ? 13.545 6.199 -29.450 1.00 82.69 241 TRP A N 1
ATOM 1801 C CA . TRP A 1 241 ? 13.547 4.994 -30.305 1.00 82.69 241 TRP A CA 1
ATOM 1802 C C . TRP A 1 241 ? 12.889 5.227 -31.661 1.00 82.69 241 TRP A C 1
ATOM 1804 O O . TRP A 1 241 ? 11.930 5.990 -31.804 1.00 82.69 241 TRP A O 1
ATOM 1814 N N . THR A 1 242 ? 13.406 4.501 -32.647 1.00 81.25 242 THR A N 1
ATOM 1815 C CA . THR A 1 242 ? 12.917 4.454 -34.024 1.00 81.25 242 THR A CA 1
ATOM 1816 C C . THR A 1 242 ? 12.103 3.175 -34.251 1.00 81.25 242 THR A C 1
ATOM 1818 O O . THR A 1 242 ? 11.953 2.348 -33.350 1.00 81.25 242 THR A O 1
ATOM 1821 N N . GLY A 1 243 ? 11.574 2.991 -35.467 1.00 81.56 243 GLY A N 1
ATOM 1822 C CA . GLY A 1 243 ? 10.878 1.759 -35.877 1.00 81.56 243 GLY A CA 1
ATOM 1823 C C . GLY A 1 243 ? 11.784 0.532 -36.038 1.00 81.56 243 GLY A C 1
ATOM 1824 O O . GLY A 1 243 ? 11.318 -0.502 -36.504 1.00 81.56 243 GLY A O 1
ATOM 1825 N N . GLN A 1 244 ? 13.071 0.644 -35.706 1.00 84.50 244 GLN A N 1
ATOM 1826 C CA . GLN A 1 244 ? 14.037 -0.450 -35.736 1.00 84.50 244 GLN A CA 1
ATOM 1827 C C . GLN A 1 244 ? 14.415 -0.838 -34.304 1.00 84.50 244 GLN A C 1
ATOM 1829 O O . GLN A 1 244 ? 14.434 0.013 -33.416 1.00 84.50 244 GLN A O 1
ATOM 1834 N N . LEU A 1 245 ? 14.743 -2.115 -34.092 1.00 84.75 245 LEU A N 1
ATOM 1835 C CA . LEU A 1 245 ? 15.251 -2.592 -32.806 1.00 84.75 245 LEU A CA 1
ATOM 1836 C C . LEU A 1 245 ? 16.546 -1.863 -32.437 1.00 84.75 245 LEU A C 1
ATOM 1838 O O . LEU A 1 245 ? 17.478 -1.772 -33.241 1.00 84.75 245 LEU A O 1
ATOM 1842 N N . SER A 1 246 ? 16.604 -1.357 -31.208 1.00 88.88 246 SER A N 1
ATOM 1843 C CA . SER A 1 246 ? 17.809 -0.748 -30.651 1.00 88.88 246 SER A CA 1
ATOM 1844 C C . SER A 1 246 ? 18.922 -1.777 -30.423 1.00 88.88 246 SER A C 1
ATOM 1846 O O . SER A 1 246 ? 18.688 -2.984 -30.363 1.00 88.88 246 SER A O 1
ATOM 1848 N N . MET A 1 247 ? 20.149 -1.297 -30.197 1.00 89.50 247 MET A N 1
ATOM 1849 C CA . MET A 1 247 ? 21.172 -2.120 -29.542 1.00 89.50 247 MET A CA 1
ATOM 1850 C C . MET A 1 247 ? 20.710 -2.542 -28.130 1.00 89.50 247 MET A C 1
ATOM 1852 O O . MET A 1 247 ? 19.863 -1.849 -27.552 1.00 89.50 247 MET A O 1
ATOM 1856 N N . PRO A 1 248 ? 21.239 -3.644 -27.563 1.00 91.06 248 PRO A N 1
ATOM 1857 C CA . PRO A 1 248 ? 20.920 -4.053 -26.198 1.00 91.06 248 PRO A CA 1
ATOM 1858 C C . PRO A 1 248 ? 21.364 -2.985 -25.195 1.00 91.06 248 PRO A C 1
ATOM 1860 O O . PRO A 1 248 ? 22.536 -2.608 -25.166 1.00 91.06 248 PRO A O 1
ATOM 1863 N N . LEU A 1 249 ? 20.431 -2.498 -24.381 1.00 92.19 249 LEU A N 1
ATOM 1864 C CA . LEU A 1 249 ? 20.674 -1.467 -23.373 1.00 92.19 249 LEU A CA 1
ATOM 1865 C C . LEU A 1 249 ? 20.294 -1.973 -21.979 1.00 92.19 249 LEU A C 1
ATOM 1867 O O . LEU A 1 249 ? 19.370 -2.777 -21.863 1.00 92.19 249 LEU A O 1
ATOM 1871 N N . PRO A 1 250 ? 20.952 -1.506 -20.906 1.00 93.25 250 PRO A N 1
ATOM 1872 C CA . PRO A 1 250 ? 20.510 -1.829 -19.556 1.00 93.25 250 PRO A CA 1
ATOM 1873 C C . PRO A 1 250 ? 19.138 -1.199 -19.297 1.00 93.25 250 PRO A C 1
ATOM 1875 O O . PRO A 1 250 ? 18.789 -0.183 -19.897 1.00 93.25 250 PRO A O 1
ATOM 1878 N N . TYR A 1 251 ? 18.355 -1.774 -18.395 1.00 92.44 251 TYR A N 1
ATOM 1879 C CA . TYR A 1 251 ? 17.054 -1.231 -18.011 1.00 92.44 251 TYR A CA 1
ATOM 1880 C C . TYR A 1 251 ? 16.862 -1.292 -16.503 1.00 92.44 251 TYR A C 1
ATOM 1882 O O . TYR A 1 251 ? 17.548 -2.034 -15.803 1.00 92.44 251 TYR A O 1
ATOM 1890 N N . GLN A 1 252 ? 15.922 -0.497 -16.003 1.00 93.56 252 GLN A N 1
ATOM 1891 C CA . GLN A 1 252 ? 15.478 -0.581 -14.622 1.00 93.56 252 GLN A CA 1
ATOM 1892 C C . GLN A 1 252 ? 13.971 -0.385 -14.511 1.00 93.56 252 GLN A C 1
ATOM 1894 O O . GLN A 1 252 ? 13.372 0.406 -15.241 1.00 93.56 252 GLN A O 1
ATOM 1899 N N . ILE A 1 253 ? 13.374 -1.085 -13.555 1.00 92.50 253 ILE A N 1
ATOM 1900 C CA . ILE A 1 253 ? 11.942 -1.076 -13.288 1.00 92.50 253 ILE A CA 1
ATOM 1901 C C . ILE A 1 253 ? 11.722 -0.689 -11.832 1.00 92.50 253 ILE A C 1
ATOM 1903 O O . ILE A 1 253 ? 12.138 -1.401 -10.914 1.00 92.50 253 ILE A O 1
ATOM 1907 N N . ILE A 1 254 ? 11.059 0.443 -11.611 1.00 92.00 254 ILE A N 1
ATOM 1908 C CA . ILE A 1 254 ? 10.549 0.821 -10.297 1.00 92.00 254 ILE A CA 1
ATOM 1909 C C . ILE A 1 254 ? 9.219 0.106 -10.109 1.00 92.00 254 ILE A C 1
ATOM 1911 O O . ILE A 1 254 ? 8.231 0.400 -10.783 1.00 92.00 254 ILE A O 1
ATOM 1915 N N . ARG A 1 255 ? 9.235 -0.831 -9.168 1.00 90.00 255 ARG A N 1
ATOM 1916 C CA . ARG A 1 255 ? 8.093 -1.667 -8.824 1.00 90.00 255 ARG A CA 1
ATOM 1917 C C . ARG A 1 255 ? 7.191 -0.989 -7.806 1.00 90.00 255 ARG A C 1
ATOM 1919 O O . ARG A 1 255 ? 7.667 -0.243 -6.942 1.00 90.00 255 ARG A O 1
ATOM 1926 N N . ARG A 1 256 ? 5.903 -1.318 -7.861 1.00 86.75 256 ARG A N 1
ATOM 1927 C CA . ARG A 1 256 ? 4.915 -0.898 -6.867 1.00 86.75 256 ARG A CA 1
ATOM 1928 C C . ARG A 1 256 ? 5.323 -1.271 -5.430 1.00 86.75 256 ARG A C 1
ATOM 1930 O O . ARG A 1 256 ? 5.977 -2.298 -5.214 1.00 86.75 256 ARG A O 1
ATOM 1937 N N . PRO A 1 257 ? 4.926 -0.469 -4.425 1.00 88.69 257 PRO A N 1
ATOM 1938 C CA . PRO A 1 257 ? 5.155 -0.805 -3.026 1.00 88.69 257 PRO A CA 1
ATOM 1939 C C . PRO A 1 257 ? 4.514 -2.147 -2.661 1.00 88.69 257 PRO A C 1
ATOM 1941 O O . PRO A 1 257 ? 3.359 -2.407 -2.999 1.00 88.69 257 PRO A O 1
ATOM 1944 N N . ILE A 1 258 ? 5.245 -2.974 -1.918 1.00 88.12 258 ILE A N 1
ATOM 1945 C CA . ILE A 1 258 ? 4.758 -4.261 -1.416 1.00 88.12 258 ILE A CA 1
ATOM 1946 C C . ILE A 1 258 ? 4.523 -4.193 0.087 1.00 88.12 258 ILE A C 1
ATOM 1948 O O . ILE A 1 258 ? 5.165 -3.422 0.804 1.00 88.12 258 ILE A O 1
ATOM 1952 N N . LYS A 1 259 ? 3.610 -5.028 0.583 1.00 90.75 259 LYS A N 1
ATOM 1953 C CA . LYS A 1 259 ? 3.384 -5.173 2.022 1.00 90.75 259 LYS A CA 1
ATOM 1954 C C . LYS A 1 259 ? 4.660 -5.676 2.693 1.00 90.75 259 LYS A C 1
ATOM 1956 O O . LYS A 1 259 ? 5.238 -6.678 2.281 1.00 90.75 259 LYS A O 1
ATOM 1961 N N . SER A 1 260 ? 5.081 -4.971 3.734 1.00 89.38 260 SER A N 1
ATOM 1962 C CA . SER A 1 260 ? 6.181 -5.386 4.594 1.00 89.38 260 SER A CA 1
ATOM 1963 C C . SER A 1 260 ? 5.764 -6.580 5.454 1.00 89.38 260 SER A C 1
ATOM 1965 O O . SER A 1 260 ? 4.597 -6.721 5.820 1.00 89.38 260 SER A O 1
ATOM 1967 N N . SER A 1 261 ? 6.737 -7.402 5.844 1.00 87.56 261 SER A N 1
ATOM 1968 C CA . SER A 1 261 ? 6.567 -8.454 6.852 1.00 87.56 261 SER A CA 1
ATOM 1969 C C . SER A 1 261 ? 6.477 -7.908 8.285 1.00 87.56 261 SER A C 1
ATOM 1971 O O . SER A 1 261 ? 6.333 -8.682 9.233 1.00 87.56 261 SER A O 1
ATOM 1973 N N . ALA A 1 262 ? 6.587 -6.586 8.468 1.00 88.56 262 ALA A N 1
ATOM 1974 C CA . ALA A 1 262 ? 6.414 -5.935 9.759 1.00 88.56 262 ALA A CA 1
ATOM 1975 C C . ALA A 1 262 ? 5.038 -6.250 10.364 1.00 88.56 262 ALA A C 1
ATOM 1977 O O . ALA A 1 262 ? 4.027 -6.339 9.663 1.00 88.56 262 ALA A O 1
ATOM 1978 N N . LYS A 1 263 ? 4.992 -6.377 11.696 1.00 93.62 263 LYS A N 1
ATOM 1979 C CA . LYS A 1 263 ? 3.750 -6.673 12.414 1.00 93.62 263 LYS A CA 1
ATOM 1980 C C . LYS A 1 263 ? 2.682 -5.612 12.080 1.00 93.62 263 LYS A C 1
ATOM 1982 O O . LYS A 1 263 ? 2.944 -4.418 12.267 1.00 93.62 263 LYS A O 1
ATOM 1987 N N . PRO A 1 264 ? 1.484 -6.018 11.621 1.00 94.75 264 PRO A N 1
ATOM 1988 C CA . PRO A 1 264 ? 0.379 -5.092 11.417 1.00 94.75 264 PRO A CA 1
ATOM 1989 C C . PRO A 1 264 ? -0.044 -4.440 12.734 1.00 94.75 264 PRO A C 1
ATOM 1991 O O . PRO A 1 264 ? -0.064 -5.091 13.784 1.00 94.75 264 PRO A O 1
ATOM 1994 N N . LEU A 1 265 ? -0.418 -3.164 12.680 1.00 95.69 265 LEU A N 1
ATOM 1995 C CA . LEU A 1 265 ? -1.092 -2.508 13.792 1.00 95.69 265 LEU A CA 1
ATOM 1996 C C . LEU A 1 265 ? -2.595 -2.769 13.680 1.00 95.69 265 LEU A C 1
ATOM 1998 O O . LEU A 1 265 ? -3.231 -2.357 12.714 1.00 95.69 265 LEU A O 1
ATOM 2002 N N . GLN A 1 266 ? -3.152 -3.409 14.704 1.00 95.19 266 GLN A N 1
ATOM 2003 C CA . GLN A 1 266 ? -4.590 -3.543 14.903 1.00 95.19 266 GLN A CA 1
ATOM 2004 C C . GLN A 1 266 ? -5.066 -2.448 15.860 1.00 95.19 266 GLN A C 1
ATOM 2006 O O . GLN A 1 266 ? -4.530 -2.314 16.963 1.00 95.19 266 GLN A O 1
ATOM 2011 N N . LEU A 1 267 ? -6.077 -1.680 15.459 1.00 93.56 267 LEU A N 1
ATOM 2012 C CA . LEU A 1 267 ? -6.702 -0.691 16.335 1.00 93.56 267 LEU A CA 1
ATOM 2013 C C . LEU A 1 267 ? -7.568 -1.361 17.414 1.00 93.56 267 LEU A C 1
ATOM 2015 O O . LEU A 1 267 ? -8.122 -2.440 17.174 1.00 93.56 267 LEU A O 1
ATOM 2019 N N . PRO A 1 268 ? -7.695 -0.745 18.606 1.00 88.88 268 PRO A N 1
ATOM 2020 C CA . PRO A 1 268 ? -8.562 -1.263 19.657 1.00 88.88 268 PRO A CA 1
ATOM 2021 C C . PRO A 1 268 ? -10.021 -1.322 19.191 1.00 88.88 268 PRO A C 1
ATOM 2023 O O . PRO A 1 268 ? -10.475 -0.496 18.399 1.00 88.88 268 PRO A O 1
ATOM 2026 N N . ALA A 1 269 ? -10.773 -2.292 19.715 1.00 83.25 269 ALA A N 1
ATOM 2027 C CA . ALA A 1 269 ? -12.190 -2.442 19.399 1.00 83.25 269 ALA A CA 1
ATOM 2028 C C . ALA A 1 269 ? -12.972 -1.156 19.724 1.00 83.25 269 ALA A C 1
ATOM 2030 O O . ALA A 1 269 ? -12.811 -0.573 20.800 1.00 83.25 269 ALA A O 1
ATOM 2031 N N . GLY A 1 270 ? -13.821 -0.730 18.788 1.00 82.44 270 GLY A N 1
ATOM 2032 C CA . GLY A 1 270 ? -14.565 0.531 18.863 1.00 82.44 270 GLY A CA 1
ATOM 2033 C C . GLY A 1 270 ? -13.852 1.735 18.239 1.00 82.44 270 GLY A C 1
ATOM 2034 O O . GLY A 1 270 ? -14.494 2.756 18.050 1.00 82.44 270 GLY A O 1
ATOM 2035 N N . ALA A 1 271 ? -12.572 1.625 17.856 1.00 89.38 271 ALA A N 1
ATOM 2036 C CA . ALA A 1 271 ? -11.873 2.664 17.099 1.00 89.38 271 ALA A CA 1
ATOM 2037 C C . ALA A 1 271 ? -11.650 2.235 15.641 1.00 89.38 271 ALA A C 1
ATOM 2039 O O . ALA A 1 271 ? -11.123 1.155 15.370 1.00 89.38 271 ALA A O 1
ATOM 2040 N N . VAL A 1 272 ? -12.010 3.110 14.701 1.00 91.25 272 VAL A N 1
ATOM 2041 C CA . VAL A 1 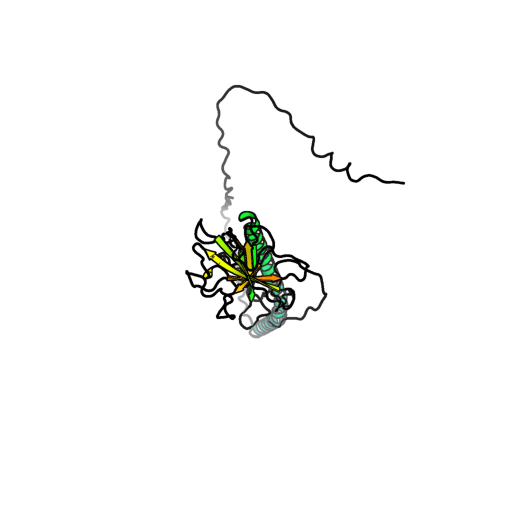272 ? -11.833 2.902 13.257 1.00 91.25 272 VAL A CA 1
ATOM 2042 C C . VAL A 1 272 ? -11.254 4.157 12.611 1.00 91.25 272 VAL A C 1
ATOM 2044 O O . VAL A 1 272 ? -11.517 5.273 13.059 1.00 91.25 272 VAL A O 1
ATOM 2047 N N . VAL A 1 273 ? -10.476 3.983 11.544 1.00 90.69 273 VAL A N 1
ATOM 2048 C CA . VAL A 1 273 ? -10.121 5.085 10.644 1.00 90.69 273 VAL A CA 1
ATOM 2049 C C . VAL A 1 273 ? -11.217 5.203 9.596 1.00 90.69 273 VAL A C 1
ATOM 2051 O O . VAL A 1 273 ? -11.439 4.266 8.829 1.00 90.69 273 VAL A O 1
ATOM 2054 N N . ASP A 1 274 ? -11.885 6.350 9.559 1.00 89.44 274 ASP A N 1
ATOM 2055 C CA . ASP A 1 274 ? -12.814 6.702 8.489 1.00 89.44 274 ASP A CA 1
ATOM 2056 C C . ASP A 1 274 ? -12.019 7.137 7.252 1.00 89.44 274 ASP A C 1
ATOM 2058 O O . ASP A 1 274 ? -11.391 8.199 7.226 1.00 89.44 274 ASP A O 1
ATOM 2062 N N . LEU A 1 275 ? -12.024 6.294 6.226 1.00 87.06 275 LEU A N 1
ATOM 2063 C CA . LEU A 1 275 ? -11.319 6.529 4.973 1.00 87.06 275 LEU A CA 1
ATOM 2064 C C . LEU A 1 275 ? -12.006 7.599 4.118 1.00 87.06 275 LEU A C 1
ATOM 2066 O O . LEU A 1 275 ? -11.324 8.305 3.379 1.00 87.06 275 LEU A O 1
ATOM 2070 N N . VAL A 1 276 ? -13.325 7.767 4.234 1.00 83.19 276 VAL A N 1
ATOM 2071 C CA . VAL A 1 276 ? -14.075 8.776 3.470 1.00 83.19 276 VAL A CA 1
ATOM 2072 C C . VAL A 1 276 ? -13.746 10.167 3.999 1.00 83.19 276 VAL A C 1
ATOM 2074 O O . VAL A 1 276 ? -13.395 11.057 3.223 1.00 83.19 276 VAL A O 1
ATOM 2077 N N . ALA A 1 277 ? -13.775 10.341 5.322 1.00 79.38 277 ALA A N 1
ATOM 2078 C CA . ALA A 1 277 ? -13.386 11.595 5.964 1.00 79.38 277 ALA A CA 1
ATOM 2079 C C . ALA A 1 277 ? -11.886 11.894 5.814 1.00 79.38 277 ALA A C 1
ATOM 2081 O O . ALA A 1 277 ? -11.498 13.056 5.703 1.00 79.38 277 ALA A O 1
ATOM 2082 N N . SER A 1 278 ? -11.045 10.855 5.744 1.00 73.56 278 SER A N 1
ATOM 2083 C CA . SER A 1 278 ? -9.598 10.987 5.511 1.00 73.56 278 SER A CA 1
ATOM 2084 C C . SER A 1 278 ? -9.234 11.322 4.052 1.00 73.56 278 SER A C 1
ATOM 2086 O O . SER A 1 278 ? -8.066 11.229 3.683 1.00 73.56 278 SER A O 1
ATOM 2088 N N . ALA A 1 279 ? -10.213 11.722 3.227 1.00 56.69 279 ALA A N 1
ATOM 2089 C CA . ALA A 1 279 ? -10.061 12.071 1.814 1.00 56.69 279 ALA A CA 1
ATOM 2090 C C . ALA A 1 279 ? -9.469 10.943 0.947 1.00 56.69 279 ALA A C 1
ATOM 2092 O O . ALA A 1 279 ? -8.705 11.190 0.013 1.00 56.69 279 ALA A O 1
ATOM 2093 N N . HIS A 1 280 ? -9.845 9.689 1.216 1.00 56.09 280 HIS A N 1
ATOM 2094 C CA . HIS A 1 280 ? -9.528 8.586 0.316 1.00 56.09 280 HIS A CA 1
ATOM 2095 C C . HIS A 1 280 ? -10.439 8.649 -0.919 1.00 56.09 280 HIS A C 1
ATOM 2097 O O . HIS A 1 280 ? -11.600 8.242 -0.871 1.00 56.09 280 HIS A O 1
ATOM 2103 N N . ALA A 1 281 ? -9.927 9.175 -2.033 1.00 46.31 281 ALA A N 1
ATOM 2104 C CA . ALA A 1 281 ? -10.623 9.120 -3.314 1.00 46.31 281 ALA A CA 1
ATOM 2105 C C . ALA A 1 281 ? -10.640 7.659 -3.812 1.00 46.31 281 ALA A C 1
ATOM 2107 O O . ALA A 1 281 ? -9.570 7.091 -4.026 1.00 46.31 281 ALA A O 1
ATOM 2108 N N . PRO A 1 282 ? -11.815 7.028 -3.999 1.00 42.22 282 PRO A N 1
ATOM 2109 C CA . PRO A 1 282 ? -11.890 5.600 -4.308 1.00 42.22 282 PRO A CA 1
ATOM 2110 C C . PRO A 1 282 ? -11.385 5.224 -5.712 1.00 42.22 282 PRO A C 1
ATOM 2112 O O . PRO A 1 282 ? -11.095 4.054 -5.922 1.00 42.22 282 PRO A O 1
ATOM 2115 N N . ASN A 1 283 ? -11.223 6.183 -6.636 1.00 39.69 283 ASN A N 1
ATOM 2116 C CA . ASN A 1 283 ? -10.913 5.921 -8.049 1.00 39.69 283 ASN A CA 1
ATOM 2117 C C . ASN A 1 283 ? -9.819 6.859 -8.599 1.00 39.69 283 ASN A C 1
ATOM 2119 O O . ASN A 1 283 ? -10.083 7.646 -9.510 1.00 39.69 283 ASN A O 1
ATOM 2123 N N . ARG A 1 284 ? -8.601 6.843 -8.048 1.00 35.72 284 ARG A N 1
ATOM 2124 C CA . ARG A 1 284 ? -7.495 7.594 -8.663 1.00 35.72 284 ARG A CA 1
ATOM 2125 C C . ARG A 1 284 ? -6.194 6.802 -8.612 1.00 35.72 284 ARG A C 1
ATOM 2127 O O . ARG A 1 284 ? -5.525 6.770 -7.586 1.00 35.72 284 ARG A O 1
ATOM 2134 N N . GLU A 1 285 ? -5.853 6.192 -9.743 1.00 41.59 285 GLU A N 1
ATOM 2135 C CA . GLU A 1 285 ? -4.594 5.474 -9.997 1.00 41.59 285 GLU A CA 1
ATOM 2136 C C . GLU A 1 285 ? -3.350 6.392 -9.919 1.00 41.59 285 GLU A C 1
ATOM 2138 O O . GLU A 1 285 ? -2.220 5.917 -9.943 1.00 41.59 285 GLU A O 1
ATOM 2143 N N . ASP A 1 286 ? -3.539 7.706 -9.735 1.00 35.47 286 ASP A N 1
ATOM 2144 C CA . ASP A 1 286 ? -2.488 8.723 -9.866 1.00 35.47 286 ASP A CA 1
ATOM 2145 C C . ASP A 1 286 ? -1.794 9.167 -8.564 1.00 35.47 286 ASP A C 1
ATOM 2147 O O . ASP A 1 286 ? -0.974 10.081 -8.602 1.00 35.47 286 ASP A O 1
ATOM 2151 N N . LEU A 1 287 ? -2.070 8.592 -7.388 1.00 40.38 287 LEU A N 1
ATOM 2152 C CA . LEU A 1 287 ? -1.464 9.085 -6.132 1.00 40.38 287 LEU A CA 1
ATOM 2153 C C . LEU A 1 287 ? -0.094 8.466 -5.800 1.00 40.38 287 LEU A C 1
ATOM 2155 O O . LEU A 1 287 ? 0.211 8.162 -4.646 1.00 40.38 287 LEU A O 1
ATOM 2159 N N . VAL A 1 288 ? 0.778 8.392 -6.808 1.00 38.34 288 VAL A N 1
ATOM 2160 C CA . VAL A 1 288 ? 2.229 8.503 -6.614 1.00 38.34 288 VAL A CA 1
ATOM 2161 C C . VAL A 1 288 ? 2.600 9.975 -6.816 1.00 38.34 288 VAL A C 1
ATOM 2163 O O . VAL A 1 288 ? 2.972 10.400 -7.903 1.00 38.34 288 VAL A O 1
ATOM 2166 N N . GLY A 1 289 ? 2.510 10.755 -5.738 1.00 38.09 289 GLY A N 1
ATOM 2167 C CA . GLY A 1 289 ? 3.054 12.113 -5.667 1.00 38.09 289 GLY A CA 1
ATOM 2168 C C . GLY A 1 289 ? 2.064 13.240 -5.985 1.00 38.09 289 GLY A C 1
ATOM 2169 O O . GLY A 1 289 ? 1.361 13.223 -6.983 1.00 38.09 289 GLY A O 1
ATOM 2170 N N . VAL A 1 290 ? 2.121 14.278 -5.145 1.00 31.78 290 VAL A N 1
ATOM 2171 C CA . VAL A 1 290 ? 1.399 15.566 -5.198 1.00 31.78 290 VAL A CA 1
ATOM 2172 C C . VAL A 1 290 ? 0.028 15.580 -4.501 1.00 31.78 290 VAL A C 1
ATOM 2174 O O . VAL A 1 290 ? -0.972 15.058 -4.980 1.00 31.78 290 VAL A O 1
ATOM 2177 N N . ALA A 1 291 ? -0.008 16.264 -3.352 1.00 36.16 291 ALA A N 1
ATOM 2178 C CA . ALA A 1 291 ? -1.223 16.659 -2.644 1.00 36.16 291 ALA A CA 1
ATOM 2179 C C . ALA A 1 291 ? -1.735 18.019 -3.158 1.00 36.16 291 ALA A C 1
ATOM 2181 O O . ALA A 1 291 ? -0.928 18.937 -3.321 1.00 36.16 291 ALA A O 1
ATOM 2182 N N . PRO A 1 292 ? -3.057 18.195 -3.332 1.00 35.69 292 PRO A N 1
ATOM 2183 C CA . PRO A 1 292 ? -3.663 19.524 -3.364 1.00 35.69 292 PRO A CA 1
ATOM 2184 C C . PRO A 1 292 ? -4.829 19.687 -2.356 1.00 35.69 292 PRO A C 1
ATOM 2186 O O . PRO A 1 292 ? -5.216 18.729 -1.686 1.00 35.69 292 PRO A O 1
ATOM 2189 N N . PRO A 1 293 ? -5.326 20.927 -2.158 1.00 43.41 293 PRO A N 1
ATOM 2190 C CA . PRO A 1 293 ? -5.688 21.431 -0.837 1.00 43.41 293 PRO A CA 1
ATOM 2191 C C . PRO A 1 293 ? -7.175 21.308 -0.473 1.00 43.41 293 PRO A C 1
ATOM 2193 O O . PRO A 1 293 ? -8.054 21.337 -1.324 1.00 43.41 293 PRO A O 1
ATOM 2196 N N . LEU A 1 294 ? -7.392 21.249 0.847 1.00 48.53 294 LEU A N 1
ATOM 2197 C CA . LEU A 1 294 ? -8.535 21.723 1.642 1.00 48.53 294 LEU A CA 1
ATOM 2198 C C . LEU A 1 294 ? -9.918 21.763 0.974 1.00 48.53 294 LEU A C 1
ATOM 2200 O O . LEU A 1 294 ? -10.195 22.672 0.201 1.00 48.53 294 LEU A O 1
ATOM 2204 N N . LEU A 1 295 ? -10.867 20.987 1.512 1.00 34.19 295 LEU A N 1
ATOM 2205 C CA . LEU A 1 295 ? -12.240 21.471 1.678 1.00 34.19 295 LEU A CA 1
ATOM 2206 C C . LEU A 1 295 ? -12.839 21.040 3.023 1.00 34.19 295 LEU A C 1
ATOM 2208 O O . LEU A 1 295 ? -12.634 19.940 3.528 1.00 34.19 295 LEU A O 1
ATOM 2212 N N . ARG A 1 296 ? -13.517 22.019 3.619 1.00 33.16 296 ARG A N 1
ATOM 2213 C CA . ARG A 1 296 ? -14.021 22.100 4.987 1.00 33.16 296 ARG A CA 1
ATOM 2214 C C . ARG A 1 296 ? -15.226 21.189 5.226 1.00 33.16 296 ARG A C 1
ATOM 2216 O O . ARG A 1 296 ? -16.147 21.169 4.425 1.00 33.16 296 ARG A O 1
ATOM 2223 N N . GLY A 1 297 ? -15.258 20.618 6.431 1.00 39.16 297 GLY A N 1
ATOM 2224 C CA . GLY A 1 297 ? -16.439 20.566 7.294 1.00 39.16 297 GLY A CA 1
ATOM 2225 C C . GLY A 1 297 ? -17.631 19.740 6.818 1.00 39.16 297 GLY A C 1
ATOM 2226 O O . GLY A 1 297 ? -18.514 20.270 6.162 1.00 39.16 297 GLY A O 1
ATOM 2227 N N . LEU A 1 298 ? -17.743 18.508 7.322 1.00 29.77 298 LEU A N 1
ATOM 2228 C CA . LEU A 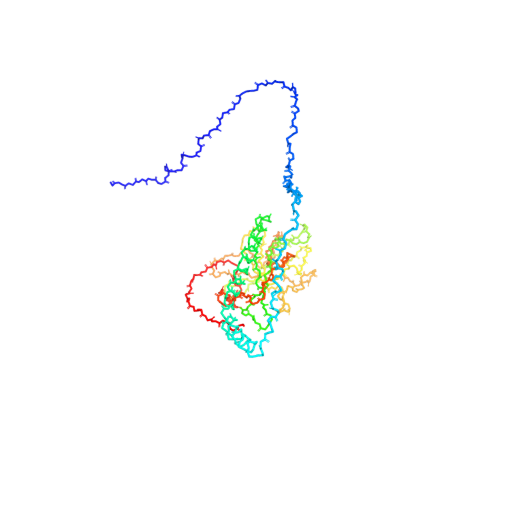1 298 ? -19.020 17.952 7.775 1.00 29.77 298 LEU A CA 1
ATOM 2229 C C . LEU A 1 298 ? -18.746 16.724 8.661 1.00 29.77 298 LEU A C 1
ATOM 2231 O O . LEU A 1 298 ? -18.486 15.630 8.173 1.00 29.77 298 LEU A O 1
ATOM 2235 N N . TRP A 1 299 ? -18.789 16.903 9.981 1.00 29.62 299 TRP A N 1
ATOM 2236 C CA . TRP A 1 299 ? -18.786 15.784 10.924 1.00 29.62 299 TRP A CA 1
ATOM 2237 C C . TRP A 1 299 ? -20.157 15.101 10.861 1.00 29.62 299 TRP A C 1
ATOM 2239 O O . TRP A 1 299 ? -21.119 15.597 11.445 1.00 29.62 299 TRP A O 1
ATOM 2249 N N . ARG A 1 300 ? -20.274 13.982 10.142 1.00 33.38 300 ARG A N 1
ATOM 2250 C CA . ARG A 1 300 ? -21.412 13.064 10.289 1.00 33.38 300 ARG A CA 1
ATOM 2251 C C . ARG A 1 300 ? -20.975 11.895 11.162 1.00 33.38 300 ARG A C 1
ATOM 2253 O O . ARG A 1 300 ? -19.931 11.300 10.929 1.00 33.38 300 ARG A O 1
ATOM 2260 N N . HIS A 1 301 ? -21.764 11.609 12.194 1.00 31.72 301 HIS A N 1
ATOM 2261 C CA . HIS A 1 301 ? -21.612 10.414 13.017 1.00 31.72 301 HIS A CA 1
ATOM 2262 C C . HIS A 1 301 ? -21.727 9.164 12.136 1.00 31.72 301 HIS A C 1
ATOM 2264 O O . HIS A 1 301 ? -22.768 8.946 11.516 1.00 31.72 301 HIS A O 1
ATOM 2270 N N . CYS A 1 302 ? -20.672 8.348 12.106 1.00 28.16 302 CYS A N 1
ATOM 2271 C CA . CYS A 1 302 ? -20.781 6.953 11.699 1.00 28.16 302 CYS A CA 1
ATOM 2272 C C . CYS A 1 302 ? -21.521 6.185 12.807 1.00 28.16 302 CYS A C 1
ATOM 2274 O O . CYS A 1 302 ? -21.086 6.248 13.960 1.00 28.16 302 CYS A O 1
ATOM 2276 N N . PRO A 1 303 ? -22.619 5.473 12.500 1.00 35.84 303 PRO A N 1
ATOM 2277 C CA . PRO A 1 303 ? -23.201 4.523 13.429 1.00 35.84 303 PRO A CA 1
ATOM 2278 C C . PRO A 1 303 ? -22.319 3.269 13.428 1.00 35.84 303 PRO A C 1
ATOM 2280 O O . PRO A 1 303 ? -22.379 2.461 12.502 1.00 35.84 303 PRO A O 1
ATOM 2283 N N . CYS A 1 304 ? -21.475 3.154 14.449 1.00 35.28 304 CYS A N 1
ATOM 2284 C CA . CYS A 1 304 ? -20.864 1.898 14.877 1.00 35.28 304 CYS A CA 1
ATOM 2285 C C . CYS A 1 304 ? -21.452 1.549 16.246 1.00 35.28 304 CYS A C 1
ATOM 2287 O O . CYS A 1 304 ? -21.597 2.488 17.065 1.00 35.28 304 CYS A O 1
#

Sequence (304 aa):
MGNIDLCDLLDNARDAEGAKGDGPIFAPEHVGWVLAPTLRARLFRVRASTHPTDAARKLGQSPRRGVTLIELLVVISILMLIAAVAVPAMRPALEGRRIREAARAINVYFGVAQGEAMRSGRPCGVILQRVEGLPQCAMVLQQALVPPPYAGDELSSAVLSMIEFDRSNNIVKIRAELRGGFNPALVHVGDRFQINAQGPWYTVIGPDANPADGIIDNTVGLGGDPLELRLDLSGGGMHPWTGQLSMPLPYQIIRRPIKSSAKPLQLPAGAVVDLVASAHAPNREDLVGVAPPLLRGLWRHCPC

pLDDT: mean 74.35, std 21.0, range [28.16, 97.62]

Foldseek 3Di:
DDDDDPPPPPPPPDDDDDDDDDDDDDDDDDDDDDDDDDDPDPDDDDDDDDDDDDDDDDPPPPPPDDDDPVNVVVVVVVVVVCCVVVVVVCVVVVLVVQQVVLVVLVVVVVVVQVVVCVVVVFHKDKDFDADVVGNQWGQKIFMWTWDPWDFADDPLWWWWKAWDDDPPQQKTKIFIQIDHHDDQQQAFFQWWKDWQVDDDTWTFHEPDPPVVVRTHPFRDDPPTGTTITMDHCPVVDDDDHYRDIDDTTTMTIGHDIDTDPPDMDGRPPPDIDRCVVVVNDPDDPPPPDDDDDDDDDDDDDDDD

InterPro domains:
  IPR012902 Prokaryotic N-terminal methylation site [PF07963] (64-86)
  IPR012902 Prokaryotic N-terminal methylation site [PS00409] (65-85)
  IPR012902 Prokaryotic N-terminal methylation site [TIGR02532] (64-86)
  IPR045584 Pilin-like [SSF54523] (68-133)

Organism: NCBI:txid412755

Secondary structure (DSSP, 8-state):
-----TTTTSSSSS-S------------------------------------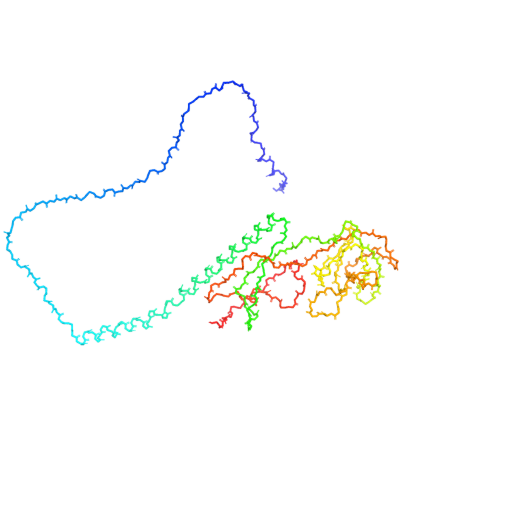-------------PPPHHHHHHHHHHHHHHHHHHHHHHHHHHHHHHHHHHHHHHHHHHHHHHHHHHHHTS-EEEEEEEETTEEEEEEEEEEEEPPPPB--SSTT-EEEEEEE---STTEEEEEEEEES---GGG-BTT-EEEETT-SPPEEEEE--S-TTT-BPP---STTSPPEEEEEE-TTS------SSPPPPB-EEEEPPPEE-SSPPEEPPTT--EETTTTT--TT-TT-SS----------PPP--

Radius of gyration: 36.96 Å; chains: 1; bounding box: 92×72×122 Å